Protein 3JZ9 (pdb70)

Sequence (189 aa):
GHVTRIENLENAKKLWDDNANSLEKGNISGYLKAANELHKFKEKNNLKEDDLRPELSDKTISPKGYAILQSLWGAASSDYSRAAATLTESTVEPGLVSAVNKSAFFDCKLLSPNERATPDPDFKVGKSKILVGIQQFIKDVADPTSKIWHNTKALNHKIAAIQKLERRSNNVNDETLESVLSSKGENLSEYLSYK

Structure (mmCIF, N/CA/C/O backbone):
data_3JZ9
#
_entry.id   3JZ9
#
_cell.length_a   126.338
_cell.length_b   126.338
_cell.length_c   35.925
_cell.angle_alpha   90.000
_cell.angle_beta   90.000
_cell.angle_gamma   120.000
#
_symmetry.space_group_name_H-M   'P 62'
#
loop_
_entity.id
_entity.type
_entity.pdbx_description
1 polymer 'Uncharacterized protein DrrA'
2 water water
#
loop_
_atom_site.group_PDB
_atom_site.id
_atom_site.type_symbol
_atom_site.label_atom_id
_atom_site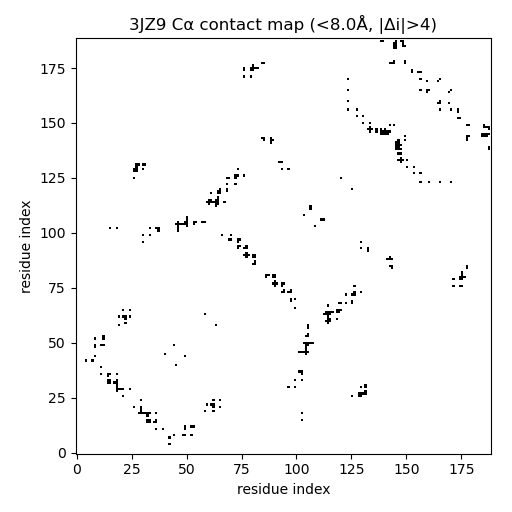.label_alt_id
_atom_site.label_comp_id
_atom_site.label_asym_id
_atom_site.label_entity_id
_atom_site.label_seq_id
_atom_site.pdbx_PDB_ins_code
_atom_site.Cartn_x
_atom_site.Cartn_y
_atom_site.Cartn_z
_atom_site.occupancy
_atom_site.B_iso_or_equiv
_atom_site.auth_seq_id
_atom_site.auth_comp_id
_atom_site.auth_asym_id
_atom_site.auth_atom_id
_atom_site.pdbx_PDB_model_num
ATOM 1 N N . GLY A 1 1 ? 57.490 7.829 20.398 1.00 8.16 337 GLY A N 1
ATOM 2 C CA . GLY A 1 1 ? 57.594 9.133 21.136 1.00 8.32 337 GLY A CA 1
ATOM 3 C C . GLY A 1 1 ? 57.358 10.295 20.278 1.00 6.32 337 GLY A C 1
ATOM 4 O O . GLY A 1 1 ? 56.677 10.169 19.257 1.00 4.75 337 GLY A O 1
ATOM 5 N N . HIS A 1 2 ? 57.753 11.517 20.716 1.00 6.23 338 HIS A N 1
ATOM 6 C CA . HIS A 1 2 ? 57.272 12.685 20.027 1.00 7.90 338 HIS A CA 1
ATOM 7 C C . HIS A 1 2 ? 57.893 12.814 18.615 1.00 6.98 338 HIS A C 1
ATOM 8 O O . HIS A 1 2 ? 57.312 13.448 17.692 1.00 7.70 338 HIS A O 1
ATOM 23 N N . VAL A 1 4 ? 58.641 10.138 16.524 1.00 5.63 340 VAL A N 1
ATOM 24 C CA . VAL A 1 4 ? 57.744 9.284 15.661 1.00 7.46 340 VAL A CA 1
ATOM 25 C C . VAL A 1 4 ? 56.378 9.900 15.393 1.00 8.85 340 VAL A C 1
ATOM 26 O O . VAL A 1 4 ? 55.921 9.927 14.243 1.00 9.06 340 VAL A O 1
ATOM 30 N N . THR A 1 5 ? 55.801 10.555 16.397 1.00 9.56 341 THR A N 1
ATOM 31 C CA . THR A 1 5 ? 54.562 11.286 16.178 1.00 11.92 341 THR A CA 1
ATOM 32 C C . THR A 1 5 ? 54.695 12.423 15.136 1.00 12.06 341 THR A C 1
ATOM 33 O O . THR A 1 5 ? 53.802 12.621 14.344 1.00 11.28 341 THR A O 1
ATOM 37 N N . ARG A 1 6 ? 55.810 13.143 15.179 1.00 13.03 342 ARG A N 1
ATOM 38 C CA . ARG A 1 6 ? 56.141 14.155 14.190 1.00 12.77 342 ARG A CA 1
ATOM 39 C C . ARG A 1 6 ? 56.271 13.619 12.753 1.00 12.59 342 ARG A C 1
ATOM 40 O O . ARG A 1 6 ? 55.692 14.202 11.792 1.00 9.68 342 ARG A O 1
ATOM 48 N N . ILE A 1 7 ? 56.884 12.460 12.582 1.00 8.91 343 ILE A N 1
ATOM 49 C CA . ILE A 1 7 ? 56.917 11.789 11.256 1.00 11.26 343 ILE A CA 1
ATOM 50 C C . ILE A 1 7 ? 55.508 11.537 10.709 1.00 12.24 343 ILE A C 1
ATOM 51 O O . ILE A 1 7 ? 55.176 11.835 9.524 1.00 13.19 343 ILE A O 1
ATOM 56 N N . GLU A 1 8 ? 54.676 11.052 11.587 1.00 13.82 344 GLU A N 1
ATOM 57 C CA . GLU A 1 8 ? 53.294 10.732 11.268 1.00 14.90 344 GLU A CA 1
ATOM 58 C C . GLU A 1 8 ? 52.512 12.010 10.955 1.00 16.06 344 GLU A C 1
ATOM 59 O O . GLU A 1 8 ? 51.758 12.070 10.023 1.00 17.53 344 GLU A O 1
ATOM 65 N N . ASN A 1 9 ? 52.730 13.059 11.713 1.00 15.57 345 ASN A N 1
ATOM 66 C CA . ASN A 1 9 ? 52.112 14.360 11.370 1.00 14.92 345 ASN A CA 1
ATOM 67 C C . ASN A 1 9 ? 52.585 14.921 10.029 1.00 16.12 345 ASN A C 1
ATOM 68 O O . ASN A 1 9 ? 51.802 15.403 9.199 1.00 17.56 345 ASN A O 1
ATOM 73 N N . LEU A 1 10 ? 53.856 14.757 9.733 1.00 15.44 346 LEU A N 1
ATOM 74 C CA . LEU A 1 10 ? 54.351 15.179 8.438 1.00 15.98 346 LEU A CA 1
ATOM 75 C C . LEU A 1 10 ? 53.796 14.378 7.281 1.00 17.29 346 LEU A C 1
ATOM 76 O O . LEU A 1 10 ? 53.640 14.935 6.204 1.00 14.32 346 LEU A O 1
ATOM 81 N N . GLU A 1 11 ? 53.527 13.068 7.473 1.00 16.44 347 GLU A N 1
ATOM 82 C CA . GLU A 1 11 ? 52.854 12.271 6.394 1.00 20.13 347 GLU A CA 1
ATOM 83 C C . GLU A 1 11 ? 51.460 12.888 6.090 1.00 19.20 347 GLU A C 1
ATOM 84 O O . GLU A 1 11 ? 51.129 13.017 4.917 1.00 19.93 347 GLU A O 1
ATOM 90 N N . ASN A 1 12 ? 50.683 13.216 7.132 1.00 19.61 348 ASN A N 1
ATOM 91 C CA . ASN A 1 12 ? 49.357 13.758 6.980 1.00 20.44 348 ASN A CA 1
ATOM 92 C C . ASN A 1 12 ? 49.483 15.167 6.371 1.00 20.41 348 ASN A C 1
ATOM 93 O O . ASN A 1 12 ? 48.731 15.514 5.440 1.00 18.80 348 ASN A O 1
ATOM 98 N N . ALA A 1 13 ? 50.490 15.939 6.821 1.00 18.29 349 ALA A N 1
ATOM 99 C CA . ALA A 1 13 ? 50.719 17.245 6.261 1.00 15.74 349 ALA A CA 1
ATOM 100 C C . ALA A 1 13 ? 51.043 17.196 4.789 1.00 17.46 349 ALA A C 1
ATOM 101 O O . ALA A 1 13 ? 50.499 18.010 4.036 1.00 17.00 349 ALA A O 1
ATOM 103 N N . LYS A 1 14 ? 51.851 16.214 4.303 1.00 15.59 350 LYS A N 1
ATOM 104 C CA . LYS A 1 14 ? 52.096 15.997 2.893 1.00 16.10 350 LYS A CA 1
ATOM 105 C C . LYS A 1 14 ? 50.811 15.712 2.061 1.00 18.55 350 LYS A C 1
ATOM 106 O O . LYS A 1 14 ? 50.658 16.257 0.928 1.00 17.28 350 LYS A O 1
ATOM 112 N N . LYS A 1 15 ? 49.898 14.904 2.638 1.00 20.08 351 LYS A N 1
ATOM 113 C CA . LYS A 1 15 ? 48.592 14.622 2.040 1.00 21.76 351 LYS A CA 1
ATOM 114 C C . LYS A 1 15 ? 47.836 15.978 1.858 1.00 20.48 351 LYS A C 1
ATOM 115 O O . LYS A 1 15 ? 47.327 16.205 0.786 1.00 19.55 351 LYS A O 1
ATOM 121 N N . LEU A 1 16 ? 47.768 16.770 2.916 1.00 17.90 352 LEU A N 1
ATOM 122 C CA . LEU A 1 16 ? 47.062 18.086 2.924 1.00 17.12 352 LEU A CA 1
ATOM 123 C C . LEU A 1 16 ? 47.658 19.051 1.914 1.00 17.80 352 LEU A C 1
ATOM 124 O O . LEU A 1 16 ? 46.890 19.758 1.202 1.00 15.94 352 LEU A O 1
ATOM 129 N N . TRP A 1 17 ? 48.983 19.024 1.743 1.00 15.69 353 TRP A N 1
ATOM 130 C CA . TRP A 1 17 ? 49.649 19.807 0.741 1.00 16.05 353 TRP A CA 1
ATOM 131 C C . TRP A 1 17 ? 49.204 19.327 -0.652 1.00 17.66 353 TRP A C 1
ATOM 132 O O . TRP A 1 17 ? 48.817 20.134 -1.508 1.00 18.62 353 TRP A O 1
ATOM 143 N N . ASP A 1 18 ? 49.219 18.020 -0.884 1.00 18.52 354 ASP A N 1
ATOM 144 C CA A ASP A 1 18 ? 48.886 17.492 -2.207 0.50 18.74 354 ASP A CA 1
ATOM 145 C CA B ASP A 1 18 ? 48.795 17.403 -2.160 0.50 18.69 354 ASP A CA 1
ATOM 146 C C . ASP A 1 18 ? 47.439 17.852 -2.610 1.00 19.28 354 ASP A C 1
ATOM 147 O O . ASP A 1 18 ? 47.230 18.168 -3.780 1.00 19.40 354 ASP A O 1
ATOM 156 N N . ASN A 1 19 ? 46.523 17.787 -1.673 1.00 19.31 355 ASN A N 1
ATOM 157 C CA . ASN A 1 19 ? 45.131 18.201 -1.889 1.00 20.65 355 ASN A CA 1
ATOM 158 C C . ASN A 1 19 ? 45.080 19.671 -2.350 1.00 20.32 355 ASN A C 1
ATOM 159 O O . ASN A 1 19 ? 44.337 19.949 -3.288 1.00 23.09 355 ASN A O 1
ATOM 164 N N . ALA A 1 20 ? 45.805 20.568 -1.676 1.00 19.32 356 ALA A N 1
ATOM 165 C CA . ALA A 1 20 ? 45.909 22.033 -2.039 1.00 17.32 356 ALA A CA 1
ATOM 166 C C . ALA A 1 20 ? 46.503 22.168 -3.405 1.00 17.68 356 ALA A C 1
ATOM 167 O O . ALA A 1 20 ? 45.965 22.884 -4.242 1.00 16.66 356 ALA A O 1
ATOM 169 N N . ASN A 1 21 ? 47.560 21.376 -3.716 1.00 16.34 357 ASN A N 1
ATOM 170 C CA . ASN A 1 21 ? 48.209 21.514 -4.982 1.00 15.68 357 ASN A CA 1
ATOM 171 C C . ASN A 1 21 ? 47.270 21.025 -6.091 1.00 17.79 357 ASN A C 1
ATOM 172 O O . ASN A 1 21 ? 47.275 21.561 -7.218 1.00 18.25 357 ASN A O 1
ATOM 177 N N . SER A 1 22 ? 46.486 19.995 -5.808 1.00 18.61 358 SER A N 1
ATOM 178 C CA . SER A 1 22 ? 45.615 19.514 -6.866 1.00 20.71 358 SER A CA 1
ATOM 179 C C . SER A 1 22 ? 44.447 20.510 -7.166 1.00 20.78 358 SER A C 1
ATOM 180 O O . SER A 1 22 ? 44.110 20.696 -8.344 1.00 21.16 358 SER A O 1
ATOM 191 N N . LEU A 1 24 ? 44.798 23.769 -6.709 1.00 21.12 360 LEU A N 1
ATOM 192 C CA . LEU A 1 24 ? 45.545 24.781 -7.439 1.00 21.42 360 LEU A CA 1
ATOM 193 C C . LEU A 1 24 ? 45.661 24.462 -8.920 1.00 21.96 360 LEU A C 1
ATOM 194 O O . LEU A 1 24 ? 45.431 25.357 -9.810 1.00 21.05 360 LEU A O 1
ATOM 199 N N . GLU A 1 25 ? 46.010 23.214 -9.225 1.00 24.11 361 GLU A N 1
ATOM 200 C CA . GLU A 1 25 ? 46.324 22.833 -10.580 1.00 26.37 361 GLU A CA 1
ATOM 201 C C . GLU A 1 25 ? 45.041 22.840 -11.502 1.00 28.34 361 GLU A C 1
ATOM 202 O O . GLU A 1 25 ? 45.121 23.083 -12.722 1.00 28.20 361 GLU A O 1
ATOM 208 N N . LYS A 1 26 ? 43.903 22.531 -10.895 1.00 29.97 362 LYS A N 1
ATOM 209 C CA . LYS A 1 26 ? 42.575 22.716 -11.512 1.00 31.89 362 LYS A CA 1
ATOM 210 C C . LYS A 1 26 ? 42.054 24.161 -11.596 1.00 30.99 362 LYS A C 1
ATOM 211 O O . LYS A 1 26 ? 40.946 24.362 -12.088 1.00 32.17 362 LYS A O 1
ATOM 217 N N . GLY A 1 27 ? 42.790 25.145 -11.061 1.00 29.40 363 GLY A N 1
ATOM 218 C CA . GLY A 1 27 ? 42.367 26.505 -11.048 1.00 29.41 363 GLY A CA 1
ATOM 219 C C . GLY A 1 27 ? 41.145 26.767 -10.177 1.00 29.16 363 GLY A C 1
ATOM 220 O O . GLY A 1 27 ? 40.469 27.757 -10.386 1.00 30.16 363 GLY A O 1
ATOM 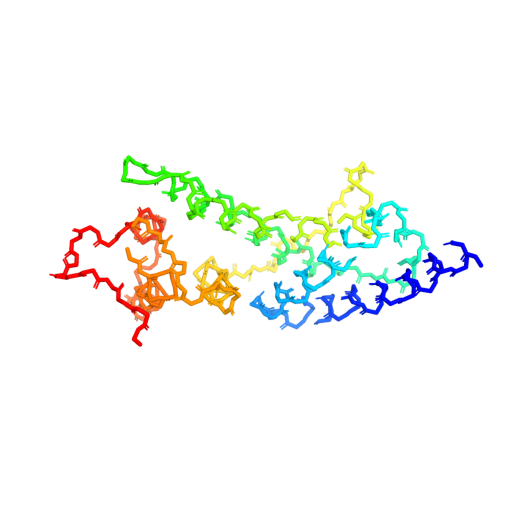221 N N . ASN A 1 28 ? 40.862 25.924 -9.175 1.00 27.89 364 ASN A N 1
ATOM 222 C CA . ASN A 1 28 ? 39.830 26.273 -8.206 1.00 24.72 364 ASN A CA 1
ATOM 223 C C . ASN A 1 28 ? 40.264 27.105 -7.053 1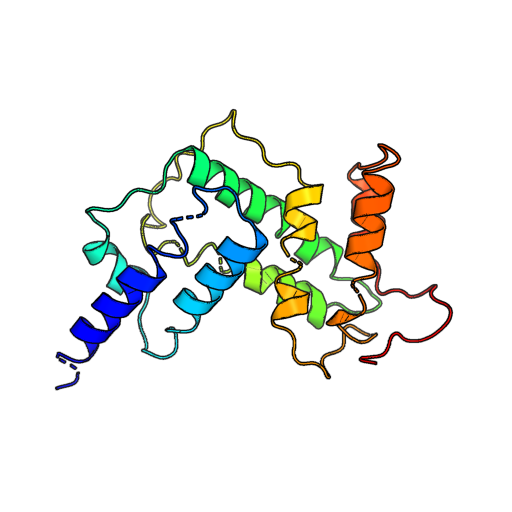.00 24.26 364 ASN A C 1
ATOM 224 O O . ASN A 1 28 ? 40.796 26.554 -6.093 1.00 23.77 364 ASN A O 1
ATOM 229 N N . ILE A 1 29 ? 39.927 28.403 -7.072 1.00 20.40 365 ILE A N 1
ATOM 230 C CA . ILE A 1 29 ? 40.444 29.401 -6.160 1.00 21.70 365 ILE A CA 1
ATOM 231 C C . ILE A 1 29 ? 39.996 29.259 -4.673 1.00 22.30 365 ILE A C 1
ATOM 232 O O . ILE A 1 29 ? 40.855 29.212 -3.712 1.00 22.54 365 ILE A O 1
ATOM 237 N N . SER A 1 30 ? 38.665 29.161 -4.490 1.00 23.96 366 SER A N 1
ATOM 238 C CA . SER A 1 30 ? 38.102 29.090 -3.130 1.00 22.03 366 SER A CA 1
ATOM 239 C C . SER A 1 30 ? 38.509 27.726 -2.577 1.00 22.64 366 SER A C 1
ATOM 240 O O . SER A 1 30 ? 38.901 27.660 -1.446 1.00 22.45 366 SER A O 1
ATOM 243 N N . GLY A 1 31 ? 38.463 26.691 -3.372 1.00 21.20 367 GLY A N 1
ATOM 244 C CA . GLY A 1 31 ? 38.772 25.397 -2.915 1.00 23.04 367 GLY A CA 1
ATOM 245 C C . GLY A 1 31 ? 40.284 25.127 -2.667 1.00 23.58 367 GLY A C 1
ATOM 246 O O . GLY A 1 31 ? 40.636 24.330 -1.786 1.00 23.12 367 GLY A O 1
ATOM 247 N N . TYR A 1 32 ? 41.155 25.733 -3.476 1.00 22.90 368 TYR A N 1
ATOM 248 C CA . TYR A 1 32 ? 42.610 25.850 -3.139 1.00 19.76 368 TYR A CA 1
ATOM 249 C C . TYR A 1 32 ? 42.702 26.518 -1.784 1.00 19.82 368 TYR A C 1
ATOM 250 O O . TYR A 1 32 ? 43.437 26.103 -0.889 1.00 16.13 368 TYR A O 1
ATOM 259 N N . LEU A 1 33 ? 41.935 27.588 -1.551 1.00 17.82 369 LEU A N 1
ATOM 260 C CA . LEU A 1 33 ? 42.101 28.326 -0.351 1.00 18.37 369 LEU A CA 1
ATOM 261 C C . LEU A 1 33 ? 41.579 27.522 0.858 1.00 17.12 369 LEU A C 1
ATOM 262 O O . LEU A 1 33 ? 42.187 27.605 1.933 1.00 18.16 369 LEU A O 1
ATOM 267 N N . LYS A 1 34 ? 40.545 26.708 0.642 1.00 19.28 370 L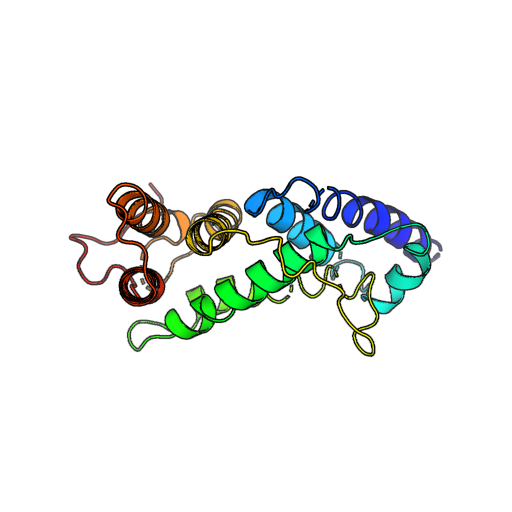YS A N 1
ATOM 268 C CA . LYS A 1 34 ? 39.991 25.841 1.687 1.00 20.24 370 LYS A CA 1
ATOM 269 C C . LYS A 1 34 ? 41.159 24.869 2.131 1.00 19.84 370 LYS A C 1
ATOM 270 O O . LYS A 1 34 ? 41.462 24.747 3.307 1.00 19.82 370 LYS A O 1
ATOM 276 N N . ALA A 1 35 ? 41.726 24.225 1.139 1.00 19.75 371 ALA A N 1
ATOM 277 C CA . ALA A 1 35 ? 42.811 23.267 1.310 1.00 19.30 371 ALA A CA 1
ATOM 278 C C . ALA A 1 35 ? 44.102 23.902 1.845 1.00 18.46 371 ALA A C 1
ATOM 279 O O . ALA A 1 35 ? 44.803 23.288 2.695 1.00 19.85 371 ALA A O 1
ATOM 281 N N . ALA A 1 36 ? 44.457 25.113 1.414 1.00 17.38 372 ALA A N 1
ATOM 282 C CA . ALA A 1 36 ? 45.558 25.798 2.021 1.00 15.65 372 ALA A CA 1
ATOM 283 C C . ALA A 1 36 ? 45.340 26.083 3.500 1.00 18.35 372 ALA A C 1
ATOM 284 O O . ALA A 1 36 ? 46.271 25.952 4.330 1.00 17.52 372 ALA A O 1
ATOM 286 N N . ASN A 1 37 ? 44.106 26.487 3.860 1.00 18.28 373 ASN A N 1
ATOM 287 C CA . ASN A 1 37 ? 43.747 26.797 5.223 1.00 17.32 373 ASN A CA 1
ATOM 288 C C . ASN A 1 37 ? 43.913 25.528 6.118 1.00 18.07 373 ASN A C 1
ATOM 289 O O . ASN A 1 37 ? 44.486 25.649 7.217 1.00 19.91 373 ASN A O 1
ATOM 294 N N . GLU A 1 38 ? 43.374 24.434 5.666 1.00 18.91 374 GLU A N 1
ATOM 295 C CA . GLU A 1 38 ? 43.445 23.146 6.353 1.00 22.17 374 GLU A CA 1
ATOM 296 C C . GLU A 1 38 ? 44.920 22.673 6.589 1.00 21.46 374 GLU A C 1
ATOM 297 O O . GLU A 1 38 ? 45.267 22.234 7.693 1.00 19.20 374 GLU A O 1
ATOM 303 N N . LEU A 1 39 ? 45.732 22.763 5.532 1.00 20.75 375 LEU A N 1
ATOM 304 C CA . LEU A 1 39 ? 47.191 22.589 5.668 1.00 19.68 375 LEU A CA 1
ATOM 305 C C . LEU A 1 39 ? 47.814 23.467 6.748 1.00 20.31 375 LEU A C 1
ATOM 306 O O . LEU A 1 39 ? 48.579 23.001 7.660 1.00 17.80 375 LEU A O 1
ATOM 311 N N . HIS A 1 40 ? 47.503 24.748 6.705 1.00 18.15 376 HIS A N 1
ATOM 312 C CA . HIS A 1 40 ? 48.163 25.693 7.529 1.00 19.36 376 HIS A CA 1
ATOM 313 C C . HIS A 1 40 ? 47.701 25.551 8.932 1.00 18.41 376 HIS A C 1
ATOM 314 O O . HIS A 1 40 ? 48.535 25.669 9.866 1.00 17.96 376 HIS A O 1
ATOM 321 N N . LYS A 1 41 ? 46.392 25.270 9.116 1.00 19.03 377 LYS A N 1
ATOM 322 C CA . LYS A 1 41 ? 45.888 25.036 10.465 1.00 20.10 377 LYS A CA 1
ATOM 323 C C . LYS A 1 41 ? 46.508 23.787 11.095 1.00 18.36 377 LYS A C 1
ATOM 324 O O . LYS A 1 41 ? 46.839 23.770 12.275 1.00 19.06 377 LYS A O 1
ATOM 330 N N . PHE A 1 42 ? 46.560 22.738 10.326 1.00 20.42 378 PHE A N 1
ATOM 331 C CA . PHE A 1 42 ? 47.202 21.482 10.811 1.00 19.70 378 PHE A CA 1
ATOM 332 C C . PHE A 1 42 ? 48.661 21.700 11.181 1.00 19.97 378 PHE A C 1
ATOM 333 O O . PHE A 1 42 ? 49.078 21.363 12.277 1.00 19.65 378 PHE A O 1
ATOM 349 N N . LYS A 1 44 ? 50.213 24.433 11.936 1.00 22.76 380 LYS A N 1
ATOM 350 C CA . LYS A 1 44 ? 50.320 25.263 13.129 1.00 23.36 380 LYS A CA 1
ATOM 351 C C . LYS A 1 44 ? 50.010 24.511 14.376 1.00 22.30 380 LYS A C 1
ATOM 352 O O . LYS A 1 44 ? 50.772 24.634 15.380 1.00 22.42 380 LYS A O 1
ATOM 358 N N . GLU A 1 45 ? 48.964 23.669 14.308 1.00 22.12 381 GLU A N 1
ATOM 359 C CA . GLU A 1 45 ? 48.490 22.915 15.488 1.00 23.21 381 GLU A CA 1
ATOM 360 C C . GLU A 1 45 ? 49.573 21.900 15.955 1.00 22.61 381 GLU A C 1
ATOM 361 O O . GLU A 1 45 ? 49.699 21.629 17.132 1.00 22.76 381 GLU A O 1
ATOM 367 N N . LYS A 1 46 ? 50.298 21.354 15.004 1.00 22.73 382 LYS A N 1
ATOM 368 C CA . LYS A 1 46 ? 51.319 20.297 15.249 1.00 22.59 382 LYS A CA 1
ATOM 369 C C . LYS A 1 46 ? 52.747 20.852 15.366 1.00 24.04 382 LYS A C 1
ATOM 370 O O . LYS A 1 46 ? 53.746 20.069 15.368 1.00 25.70 382 LYS A O 1
ATOM 376 N N . ASN A 1 47 ? 52.845 22.172 15.546 1.00 23.75 383 ASN A N 1
ATOM 377 C CA A ASN A 1 47 ? 54.084 22.910 15.668 0.70 24.57 383 ASN A CA 1
ATOM 378 C CA B ASN A 1 47 ? 54.116 22.863 15.615 0.30 23.68 383 ASN A CA 1
ATOM 379 C C . ASN A 1 47 ? 55.056 22.474 14.500 1.00 25.05 383 ASN A C 1
ATOM 380 O O . ASN A 1 47 ? 56.199 22.151 14.731 1.00 24.23 383 ASN A O 1
ATOM 389 N N . LEU A 1 48 ? 54.558 22.499 13.255 1.00 23.32 384 LEU A N 1
ATOM 390 C CA . LEU A 1 48 ? 55.351 22.225 12.070 1.00 22.82 384 LEU A CA 1
ATOM 391 C C . LEU A 1 48 ? 55.444 23.440 11.169 1.00 23.88 384 LEU A C 1
ATOM 392 O O . LEU A 1 48 ? 54.430 24.111 10.921 1.00 23.90 384 LEU A O 1
ATOM 397 N N . LYS A 1 49 ? 56.655 23.713 10.687 1.00 23.71 385 LYS A N 1
ATOM 398 C CA . LYS A 1 49 ? 56.994 24.810 9.787 1.00 23.78 385 LYS A CA 1
ATOM 399 C C . LYS A 1 49 ? 57.152 24.306 8.335 1.00 21.58 385 LYS A C 1
ATOM 400 O O . LYS A 1 49 ? 57.349 23.111 8.065 1.00 19.47 385 LYS A O 1
ATOM 406 N N . GLU A 1 50 ? 57.248 25.266 7.436 1.00 19.27 386 GLU A N 1
ATOM 407 C CA . GLU A 1 50 ? 57.485 25.025 6.046 1.00 19.61 386 GLU A CA 1
ATOM 408 C C . GLU A 1 50 ? 58.751 24.152 5.916 1.00 20.04 386 GLU A C 1
ATOM 409 O O . GLU A 1 50 ? 58.761 23.194 5.144 1.00 18.71 386 GLU A O 1
ATOM 415 N N . ASP A 1 51 ? 59.767 24.508 6.672 1.00 20.31 387 ASP A N 1
ATOM 416 C CA . ASP A 1 51 ? 61.098 23.820 6.596 1.00 20.69 387 ASP A CA 1
ATOM 417 C C . ASP A 1 51 ? 60.984 22.352 6.973 1.00 19.80 387 ASP A C 1
ATOM 418 O O . ASP A 1 51 ? 61.854 21.542 6.602 1.00 19.54 387 ASP A O 1
ATOM 423 N N . ASP A 1 52 ? 60.017 22.008 7.840 1.00 18.35 388 ASP A N 1
ATOM 424 C CA . ASP A 1 52 ? 59.769 20.645 8.205 1.00 16.57 388 ASP A CA 1
ATOM 425 C C . ASP A 1 52 ? 59.173 19.796 7.053 1.00 16.62 388 ASP A C 1
ATOM 426 O O . ASP A 1 52 ? 59.563 18.610 6.845 1.00 15.74 388 ASP A O 1
ATOM 431 N N . LEU A 1 53 ? 58.243 20.373 6.312 1.00 14.12 389 LEU A N 1
ATOM 432 C CA . LEU A 1 53 ? 57.676 19.675 5.209 1.00 13.61 389 LEU A CA 1
ATOM 433 C C . LEU A 1 53 ? 58.493 19.640 3.956 1.00 12.40 389 LEU A C 1
ATOM 434 O O . LEU A 1 53 ? 58.391 18.649 3.217 1.00 15.72 389 LEU A O 1
ATOM 439 N N . ARG A 1 54 ? 59.309 20.652 3.674 1.00 11.13 390 ARG A N 1
ATOM 440 C CA . ARG A 1 54 ? 59.871 20.837 2.376 1.00 12.75 390 ARG A CA 1
ATOM 441 C C . ARG A 1 54 ? 60.672 19.547 1.945 1.00 14.65 390 ARG A C 1
ATOM 442 O O . ARG A 1 54 ? 60.498 19.149 0.808 1.00 15.82 390 ARG A O 1
ATOM 450 N N 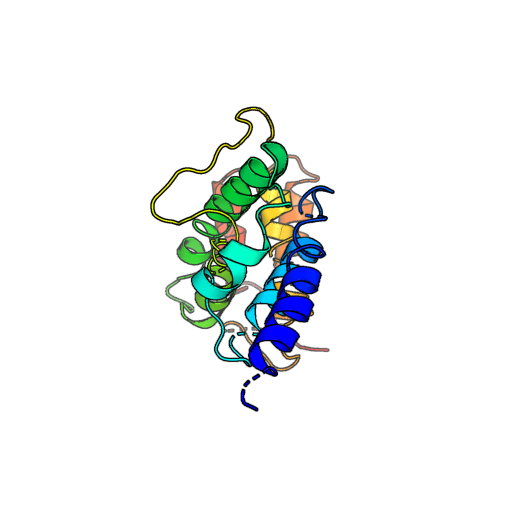. PRO A 1 55 ? 61.466 18.933 2.854 1.00 17.13 391 PRO A N 1
ATOM 451 C CA . PRO A 1 55 ? 62.133 17.656 2.411 1.00 17.49 391 PRO A CA 1
ATOM 452 C C . PRO A 1 55 ? 61.224 16.497 2.004 1.00 18.50 391 PRO A C 1
ATOM 453 O O . PRO A 1 55 ? 61.624 15.650 1.203 1.00 20.11 391 PRO A O 1
ATOM 457 N N . GLU A 1 56 ? 60.015 16.421 2.539 1.00 17.17 392 GLU A N 1
ATOM 458 C CA . GLU A 1 56 ? 59.041 15.508 2.105 1.00 16.60 392 GLU A CA 1
ATOM 459 C C . GLU A 1 56 ? 58.367 15.735 0.724 1.00 17.13 392 GLU A C 1
ATOM 460 O O . GLU A 1 56 ? 57.747 14.803 0.201 1.00 16.13 392 GLU A O 1
ATOM 466 N N . LEU A 1 57 ? 58.511 16.917 0.109 1.00 14.92 393 LEU A N 1
ATOM 467 C CA . LEU A 1 57 ? 57.940 17.251 -1.196 1.00 12.85 393 LEU A CA 1
ATOM 468 C C . LEU A 1 57 ? 58.880 17.245 -2.333 1.00 12.59 393 LEU A C 1
ATOM 469 O O . LEU A 1 57 ? 58.558 17.719 -3.408 1.00 12.55 393 LEU A O 1
ATOM 474 N N . SER A 1 58 ? 60.031 16.524 -2.232 1.00 13.82 394 SER A N 1
ATOM 475 C CA . SER A 1 58 ? 60.951 16.511 -3.315 1.00 13.72 394 SER A CA 1
ATOM 476 C C . SER A 1 58 ? 60.399 15.791 -4.589 1.00 14.19 394 SER A C 1
ATOM 477 O O . SER A 1 58 ? 60.921 15.948 -5.752 1.00 11.23 394 SER A O 1
ATOM 480 N N . ASP A 1 59 ? 59.369 14.971 -4.371 1.00 13.80 395 ASP A N 1
ATOM 481 C CA . ASP A 1 59 ? 58.673 14.256 -5.498 1.00 15.86 395 ASP A CA 1
ATOM 482 C C . ASP A 1 59 ? 57.417 14.969 -5.959 1.00 16.24 395 ASP A C 1
ATOM 483 O O . ASP A 1 59 ? 56.664 14.487 -6.832 1.00 16.10 395 ASP A O 1
ATOM 488 N N . LYS A 1 60 ? 57.210 16.160 -5.444 1.00 13.40 396 LYS A N 1
ATOM 489 C CA . LYS A 1 60 ? 56.123 17.000 -5.902 1.00 15.56 396 LYS A CA 1
ATOM 490 C C . LYS A 1 60 ? 56.610 18.227 -6.661 1.00 15.68 396 LYS A C 1
ATOM 491 O O . LYS A 1 60 ? 57.789 18.704 -6.571 1.00 16.06 396 LYS A O 1
ATOM 497 N N . THR A 1 61 ? 55.670 18.802 -7.397 1.00 15.07 397 THR A N 1
ATOM 498 C CA . THR A 1 61 ? 55.911 19.893 -8.300 1.00 13.94 397 THR A CA 1
ATOM 499 C C . THR A 1 61 ? 54.731 20.929 -8.207 1.00 13.92 397 THR A C 1
ATOM 500 O O . THR A 1 61 ? 53.563 20.529 -8.340 1.00 12.97 397 THR A O 1
ATOM 504 N N . ILE A 1 62 ? 55.067 22.211 -8.082 1.00 13.30 398 ILE A N 1
ATOM 505 C CA . ILE A 1 62 ? 54.125 23.272 -8.429 1.00 15.02 398 ILE A CA 1
ATOM 506 C C . ILE A 1 62 ? 54.501 23.627 -9.857 1.00 14.77 398 ILE A C 1
ATOM 507 O O . ILE A 1 62 ? 55.626 24.052 -10.173 1.00 13.20 398 ILE A O 1
ATOM 512 N N . SER A 1 63 ? 53.525 23.561 -10.716 1.00 14.13 399 SER A N 1
ATOM 513 C CA . SER A 1 63 ? 53.746 23.880 -12.119 1.00 14.42 399 SER A CA 1
ATOM 514 C C . SER A 1 63 ? 53.833 25.346 -12.363 1.00 14.98 399 SER A C 1
ATOM 515 O O . SER A 1 63 ? 53.443 26.108 -11.484 1.00 13.93 399 SER A O 1
ATOM 518 N N . PRO A 1 64 ? 54.211 25.761 -13.583 1.00 15.52 400 PRO A N 1
ATOM 519 C CA . PRO A 1 64 ? 54.162 27.148 -13.971 1.00 14.57 400 PRO A CA 1
ATOM 520 C C . PRO A 1 64 ? 52.759 27.759 -13.908 1.00 15.98 400 PRO A C 1
ATOM 521 O O . PRO A 1 64 ? 52.647 28.949 -13.535 1.00 13.75 400 PRO A O 1
ATOM 525 N N . LYS A 1 65 ? 51.743 26.973 -14.292 1.00 16.31 401 LYS A N 1
ATOM 526 C CA . LYS A 1 65 ? 50.347 27.382 -14.089 1.00 16.28 401 LYS A CA 1
ATOM 527 C C . LYS A 1 65 ? 50.107 27.685 -12.609 1.00 17.73 401 LYS A C 1
ATOM 528 O O . LYS A 1 65 ? 49.635 28.789 -12.252 1.00 17.03 401 LYS A O 1
ATOM 534 N N . GLY A 1 66 ? 50.444 26.718 -11.748 1.00 16.59 402 GLY A N 1
ATOM 535 C CA . GLY A 1 66 ? 50.295 26.878 -10.342 1.00 16.73 402 GLY A CA 1
ATOM 536 C C . GLY A 1 66 ? 50.927 28.140 -9.782 1.00 17.02 402 GLY A C 1
ATOM 537 O O . GLY A 1 66 ? 50.277 28.926 -9.025 1.00 14.89 402 GLY A O 1
ATOM 538 N N . TYR A 1 67 ? 52.159 28.382 -10.170 1.00 16.50 403 TYR A N 1
ATOM 539 C CA . TYR A 1 67 ? 52.846 29.584 -9.712 1.00 16.57 403 TYR A CA 1
ATOM 540 C C . TYR A 1 67 ? 52.155 30.851 -10.221 1.00 16.90 403 TYR A C 1
ATOM 541 O O . TYR A 1 67 ? 52.179 31.920 -9.533 1.00 16.17 403 TYR A O 1
ATOM 550 N N . ALA A 1 68 ? 51.657 30.777 -11.452 1.00 13.92 404 ALA A N 1
ATOM 551 C CA . ALA A 1 68 ? 50.952 31.903 -12.032 1.00 16.05 404 ALA A CA 1
ATOM 552 C C . ALA A 1 68 ? 49.711 32.240 -11.200 1.00 16.37 404 ALA A C 1
ATOM 553 O O . ALA A 1 68 ? 49.411 33.448 -10.998 1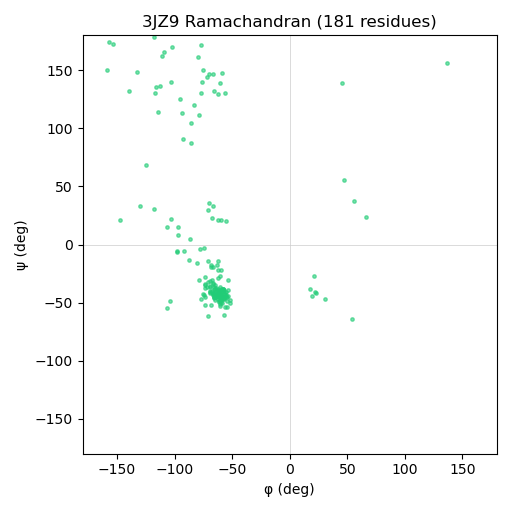.00 13.86 404 ALA A O 1
ATOM 555 N N . ILE A 1 69 ? 48.960 31.210 -10.774 1.00 16.09 405 ILE A N 1
ATOM 556 C CA . ILE A 1 69 ? 47.713 31.422 -9.997 1.00 14.25 405 ILE A CA 1
ATOM 557 C C . ILE A 1 69 ? 48.076 31.964 -8.621 1.00 15.54 405 ILE A C 1
ATOM 558 O O . ILE A 1 69 ? 47.445 32.864 -8.080 1.00 13.48 405 ILE A O 1
ATOM 563 N N . LEU A 1 70 ? 49.146 31.424 -8.068 1.00 12.92 406 LEU A N 1
ATOM 564 C CA . LEU A 1 70 ? 49.668 31.853 -6.789 1.00 13.45 406 LEU A CA 1
ATOM 565 C C . LEU A 1 70 ? 50.068 33.320 -6.819 1.00 15.23 406 LEU A C 1
ATOM 566 O O . LEU A 1 70 ? 49.736 34.042 -5.867 1.00 16.78 406 LEU A O 1
ATOM 571 N N . GLN A 1 71 ? 50.723 33.790 -7.873 1.00 15.25 407 GLN A N 1
ATOM 572 C CA . GLN A 1 71 ? 51.168 35.180 -7.962 1.00 17.20 407 GLN A CA 1
ATOM 573 C C . GLN A 1 71 ? 49.913 36.073 -8.213 1.00 16.15 407 GLN A C 1
ATOM 574 O O . GLN A 1 71 ? 49.774 37.147 -7.610 1.00 15.45 407 GLN A O 1
ATOM 580 N N . SER A 1 72 ? 48.964 35.567 -8.960 1.00 15.53 408 SER A N 1
ATOM 581 C CA . SER A 1 72 ? 47.690 36.305 -9.132 1.00 16.22 408 SER A CA 1
ATOM 582 C C . SER A 1 72 ? 46.873 36.459 -7.851 1.00 16.26 408 SER A C 1
ATOM 583 O O . SER A 1 72 ? 46.277 37.528 -7.617 1.00 15.11 408 SER A O 1
ATOM 586 N N . LEU A 1 73 ? 46.815 35.407 -7.054 1.00 14.10 409 LEU A N 1
ATOM 587 C CA . LEU A 1 73 ? 46.212 35.445 -5.761 1.00 16.48 409 LEU A CA 1
ATOM 588 C C . LEU A 1 73 ? 46.891 36.486 -4.847 1.00 16.79 409 LEU A C 1
ATOM 589 O O . LEU A 1 73 ? 46.197 37.341 -4.266 1.00 13.67 409 LEU A O 1
ATOM 594 N N . TRP A 1 74 ? 48.237 36.495 -4.838 1.00 15.19 410 TRP A N 1
ATOM 595 C CA . TRP A 1 74 ? 48.993 37.418 -4.052 1.00 15.99 410 TRP A CA 1
ATOM 596 C C . TRP A 1 74 ? 48.718 38.838 -4.399 1.00 15.51 410 TRP A C 1
ATOM 597 O O . TRP A 1 74 ? 48.497 39.649 -3.486 1.00 13.83 410 TRP A O 1
ATOM 608 N N . GLY A 1 75 ? 48.728 39.189 -5.678 1.00 14.71 411 GLY A N 1
ATOM 609 C CA . GLY A 1 75 ? 48.547 40.551 -6.075 1.00 15.87 411 GLY A CA 1
ATOM 610 C C . GLY A 1 75 ? 47.119 41.056 -5.750 1.00 15.54 411 GLY A C 1
ATOM 611 O O . GLY A 1 75 ? 47.001 42.142 -5.249 1.00 14.76 411 GLY A O 1
ATOM 612 N N . ALA A 1 76 ? 46.102 40.240 -6.015 1.00 13.24 412 ALA A N 1
ATOM 613 C CA . ALA A 1 76 ? 44.660 40.639 -5.748 1.00 14.53 412 ALA A CA 1
ATOM 614 C C . ALA A 1 76 ? 44.492 40.760 -4.216 1.00 12.29 412 ALA A C 1
ATOM 615 O O . ALA A 1 76 ? 43.903 41.729 -3.779 1.00 10.84 412 ALA A O 1
ATOM 617 N N . ALA A 1 77 ? 45.021 39.832 -3.404 1.00 10.76 413 ALA A N 1
ATOM 618 C CA . ALA A 1 77 ? 44.902 39.815 -1.987 1.00 12.31 413 ALA A CA 1
ATOM 619 C C . ALA A 1 77 ? 45.598 41.036 -1.415 1.00 13.03 413 ALA A C 1
ATOM 620 O O . ALA A 1 77 ? 45.154 41.705 -0.462 1.00 14.32 413 ALA A O 1
ATOM 622 N N . SER A 1 78 ? 46.773 41.325 -1.961 1.00 12.89 414 SER A N 1
ATOM 623 C CA A SER A 1 78 ? 47.543 42.514 -1.544 0.50 12.56 414 SER A CA 1
ATOM 624 C CA B SER A 1 78 ? 47.518 42.511 -1.534 0.50 12.10 414 SER A CA 1
ATOM 625 C C . SER A 1 78 ? 46.748 43.803 -1.718 1.00 11.65 414 SER A C 1
ATOM 626 O O . SER A 1 78 ? 46.674 44.628 -0.803 1.00 11.83 414 SER A O 1
ATOM 631 N N . ASP A 1 79 ? 46.198 43.994 -2.892 1.00 10.26 415 ASP A N 1
ATOM 632 C CA . ASP A 1 79 ? 45.449 45.162 -3.173 1.00 11.67 415 ASP A CA 1
ATOM 633 C C . ASP A 1 79 ? 44.191 45.183 -2.251 1.00 9.75 415 ASP A C 1
ATOM 634 O O . ASP A 1 79 ? 43.805 46.251 -1.814 1.00 8.02 415 ASP A O 1
ATOM 639 N N . TYR A 1 80 ? 43.509 44.063 -2.109 1.00 9.14 416 TYR A N 1
ATOM 640 C CA . TYR A 1 80 ? 42.242 43.987 -1.305 1.00 8.51 416 TYR A CA 1
ATOM 641 C C . TYR A 1 80 ? 42.489 44.325 0.173 1.00 8.88 416 TYR A C 1
ATOM 642 O O . TYR A 1 80 ? 41.858 45.240 0.732 1.00 8.26 416 TYR A O 1
ATOM 651 N N . SER A 1 81 ? 43.537 43.721 0.751 1.00 9.10 417 SER A N 1
ATOM 652 C CA . SER A 1 81 ? 43.943 43.943 2.116 1.00 10.71 417 SER A CA 1
ATOM 653 C C . SER A 1 81 ? 44.154 45.416 2.380 1.00 9.56 417 SER A C 1
ATOM 654 O O . SER A 1 81 ? 43.660 46.007 3.374 1.00 10.71 417 SER A O 1
ATOM 657 N N . ARG A 1 82 ? 44.829 46.090 1.456 1.00 9.64 418 ARG A N 1
ATOM 658 C CA . ARG A 1 82 ? 45.144 47.514 1.593 1.00 8.76 418 ARG A CA 1
ATOM 659 C C . ARG A 1 82 ? 43.890 48.390 1.351 1.00 7.82 418 ARG A C 1
ATOM 660 O O . ARG A 1 82 ? 43.590 49.317 2.128 1.00 6.74 418 ARG A O 1
ATOM 668 N N . ALA A 1 83 ? 43.149 48.043 0.333 1.00 7.68 419 ALA A N 1
ATOM 669 C CA . ALA A 1 83 ? 41.959 48.847 -0.026 1.00 7.58 419 ALA A CA 1
ATOM 670 C C . ALA A 1 83 ? 40.860 48.742 1.070 1.00 6.65 419 ALA A C 1
ATOM 671 O O . ALA A 1 83 ? 40.111 49.661 1.248 1.00 4.80 419 ALA A O 1
ATOM 673 N N . ALA A 1 84 ? 40.809 47.622 1.745 1.00 6.03 420 ALA A N 1
ATOM 674 C CA . ALA A 1 84 ? 39.853 47.376 2.848 1.00 6.17 420 ALA A CA 1
ATOM 675 C C . ALA A 1 84 ? 40.194 48.014 4.168 1.00 6.54 420 ALA A C 1
ATOM 676 O O . ALA A 1 84 ? 39.404 47.946 5.072 1.00 6.39 420 ALA A O 1
ATOM 678 N N . ALA A 1 85 ? 41.360 48.691 4.294 1.00 4.96 421 ALA A N 1
ATOM 679 C CA . ALA A 1 85 ? 41.772 49.327 5.505 1.00 4.08 421 ALA A CA 1
ATOM 680 C C . ALA A 1 85 ? 41.290 50.758 5.410 1.00 6.99 421 ALA A C 1
ATOM 681 O O . ALA A 1 85 ? 41.954 51.594 4.818 1.00 7.65 421 ALA A O 1
ATOM 683 N N . THR A 1 86 ? 40.059 51.085 5.889 1.00 5.06 422 THR A N 1
ATOM 684 C CA . THR A 1 86 ? 39.528 52.415 5.699 1.00 4.32 422 THR A CA 1
ATOM 685 C C . THR A 1 86 ? 39.283 53.134 7.042 1.00 3.04 422 THR A C 1
ATOM 686 O O . THR A 1 86 ? 39.524 52.523 8.118 1.00 5.88 422 THR A O 1
ATOM 690 N N . LEU A 1 87 ? 38.829 54.382 7.001 1.00 4.91 423 LEU A N 1
ATOM 691 C CA . LEU A 1 87 ? 38.467 55.142 8.227 1.00 4.85 423 LEU A CA 1
ATOM 692 C C . LEU A 1 87 ? 37.221 54.562 8.894 1.00 5.45 423 LEU A C 1
ATOM 693 O O . LEU A 1 87 ? 37.083 54.689 10.112 1.00 6.27 423 LEU A O 1
ATOM 698 N N . THR A 1 88 ? 36.454 53.776 8.176 1.00 3.47 424 THR A N 1
ATOM 699 C CA . THR A 1 88 ? 35.275 53.132 8.825 1.00 3.61 424 THR A CA 1
ATOM 700 C C . THR A 1 88 ? 35.765 51.996 9.764 1.00 2.94 424 THR A C 1
ATOM 701 O O . THR A 1 88 ? 35.420 51.941 10.966 1.00 3.93 424 THR A O 1
ATOM 705 N N . GLU A 1 89 ? 36.573 51.132 9.184 1.00 4.42 425 GLU A N 1
ATOM 706 C CA . GLU A 1 89 ? 37.231 50.048 9.926 1.00 5.24 425 GLU A CA 1
ATOM 707 C C . GLU A 1 89 ? 38.425 49.580 9.190 1.00 6.89 425 GLU A C 1
ATOM 708 O O . GLU A 1 89 ? 38.435 49.568 7.930 1.00 5.76 425 GLU A O 1
ATOM 714 N N . SER A 1 90 ? 39.403 49.109 9.957 1.00 7.35 426 SER A N 1
ATOM 715 C CA . SER A 1 90 ? 40.653 48.662 9.313 1.00 8.04 426 SER A CA 1
ATOM 716 C C . SER A 1 90 ? 41.371 47.502 9.996 1.00 11.88 426 SER A C 1
ATOM 717 O O . SER A 1 90 ? 42.555 47.178 9.699 1.00 12.23 426 SER A O 1
ATOM 720 N N . THR A 1 91 ? 40.589 46.791 10.769 1.00 11.31 427 THR A N 1
ATOM 721 C CA . THR A 1 91 ? 41.084 45.624 11.446 1.00 14.32 427 THR A CA 1
ATOM 722 C C . THR A 1 91 ? 40.584 44.299 10.861 1.00 12.09 427 THR A C 1
ATOM 723 O O . THR A 1 91 ? 41.487 43.344 10.468 1.00 11.60 427 THR A O 1
ATOM 727 N N . VAL A 1 92 ? 39.239 44.184 10.767 1.00 8.04 428 VAL A N 1
ATOM 728 C CA . VAL A 1 92 ? 38.628 42.885 10.535 1.00 7.30 428 VAL A CA 1
ATOM 729 C C . VAL A 1 92 ? 38.904 42.425 9.091 1.00 7.83 428 VAL A C 1
ATOM 730 O O . VAL A 1 92 ? 39.511 41.355 8.841 1.00 7.54 428 VAL A O 1
ATOM 734 N N . GLU A 1 93 ? 38.429 43.201 8.117 1.00 6.33 429 GLU A N 1
ATOM 735 C CA . GLU A 1 93 ? 38.555 42.807 6.743 1.00 6.92 429 GLU A CA 1
ATOM 736 C C . GLU A 1 93 ? 39.991 42.766 6.255 1.00 7.48 429 GLU A C 1
ATOM 737 O O . GLU A 1 93 ? 40.344 41.759 5.627 1.00 7.34 429 GLU A O 1
ATOM 743 N N . PRO A 1 94 ? 40.799 43.788 6.556 1.00 7.31 430 PRO A N 1
ATOM 744 C CA . PRO A 1 94 ? 42.200 43.613 6.143 1.00 9.42 430 PRO A CA 1
ATOM 745 C C . PRO A 1 94 ? 42.877 42.348 6.753 1.00 9.18 430 PRO A C 1
ATOM 746 O O . PRO A 1 94 ? 43.662 41.634 6.040 1.00 11.11 430 PRO A O 1
ATOM 750 N N . GLY A 1 95 ? 42.580 42.021 8.007 1.00 7.99 431 GLY A N 1
ATOM 751 C CA . GLY A 1 95 ? 43.046 40.844 8.606 1.00 10.31 431 GLY A CA 1
ATOM 752 C C . GLY A 1 95 ? 42.631 39.565 7.968 1.00 10.26 431 GLY A C 1
ATOM 753 O O . GLY A 1 95 ? 43.423 38.639 7.750 1.00 9.53 431 GLY A O 1
ATOM 754 N N . LEU A 1 96 ? 41.362 39.511 7.593 1.00 9.97 432 LEU A N 1
ATOM 755 C CA . LEU A 1 96 ? 40.842 38.308 6.921 1.00 10.22 432 LEU A CA 1
ATOM 756 C C . LEU A 1 96 ? 41.563 38.083 5.602 1.00 10.92 432 LEU A C 1
ATOM 757 O O 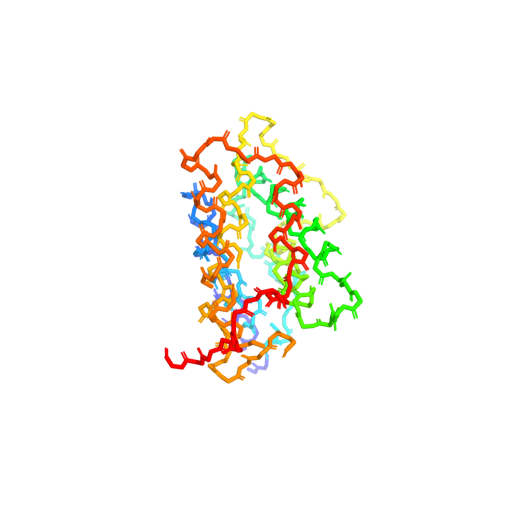. LEU A 1 96 ? 41.948 36.953 5.249 1.00 13.14 432 LEU A O 1
ATOM 762 N N . VAL A 1 97 ? 41.762 39.176 4.867 1.00 7.86 433 VAL A N 1
ATOM 763 C CA . VAL A 1 97 ? 42.326 39.110 3.541 1.00 9.97 433 VAL A CA 1
ATOM 764 C C . VAL A 1 97 ? 43.857 38.805 3.633 1.00 11.43 433 VAL A C 1
ATOM 765 O O . VAL A 1 97 ? 44.383 38.002 2.852 1.00 12.35 433 VAL A O 1
ATOM 769 N N . SER A 1 98 ? 44.531 39.490 4.524 1.00 10.95 434 SER A N 1
ATOM 770 C CA . SER A 1 98 ? 46.001 39.284 4.812 1.00 13.24 434 SER A CA 1
ATOM 771 C C . SER A 1 98 ? 46.218 37.823 5.206 1.00 14.06 434 SER A C 1
ATOM 772 O O . SER A 1 98 ? 47.257 37.250 4.813 1.00 14.10 434 SER A O 1
ATOM 775 N N . ALA A 1 99 ? 45.300 37.227 5.969 1.00 14.74 435 ALA A N 1
ATOM 776 C CA . ALA A 1 99 ? 45.423 35.812 6.321 1.00 15.20 435 ALA A CA 1
ATOM 777 C C . ALA A 1 99 ? 45.372 34.895 5.103 1.00 16.78 435 ALA A C 1
ATOM 778 O O . ALA A 1 99 ? 46.082 33.833 5.069 1.00 14.84 435 ALA A O 1
ATOM 780 N N . VAL A 1 100 ? 44.528 35.221 4.121 1.00 16.35 436 VAL A N 1
ATOM 781 C CA . VAL A 1 100 ? 44.554 34.544 2.836 1.00 17.10 436 VAL A CA 1
ATOM 782 C C . VAL A 1 100 ? 45.911 34.579 2.187 1.00 18.46 436 VAL A C 1
ATOM 783 O O . VAL A 1 100 ? 46.405 33.502 1.726 1.00 17.50 436 VAL A O 1
ATOM 787 N N . ASN A 1 101 ? 46.576 35.720 2.216 1.00 18.41 437 ASN A N 1
ATOM 788 C CA . ASN A 1 101 ? 47.869 35.904 1.634 1.00 20.35 437 ASN A CA 1
ATOM 789 C C . ASN A 1 101 ? 48.871 35.012 2.379 1.00 22.61 437 ASN A C 1
ATOM 790 O O . ASN A 1 101 ? 49.715 34.299 1.746 1.00 20.60 437 ASN A O 1
ATOM 795 N N . LYS A 1 102 ? 48.760 34.986 3.691 1.00 17.54 438 LYS A N 1
ATOM 796 C CA . LYS A 1 102 ? 49.719 34.223 4.538 1.00 18.90 438 LYS A CA 1
ATOM 797 C C . LYS A 1 102 ? 49.610 32.724 4.367 1.00 17.30 438 LYS A C 1
ATOM 798 O O . LYS A 1 102 ? 50.635 32.037 4.305 1.00 15.76 438 LYS A O 1
ATOM 812 N N . SER A 1 104 ? 48.370 31.181 1.767 1.00 15.89 440 SER A N 1
ATOM 813 C CA . SER A 1 104 ? 48.774 30.804 0.401 1.00 16.66 440 SER A CA 1
ATOM 814 C C . SER A 1 104 ? 50.297 30.822 0.246 1.00 17.64 440 SER A C 1
ATOM 815 O O . SER A 1 104 ? 50.876 29.887 -0.362 1.00 16.21 440 SER A O 1
ATOM 818 N N . ALA A 1 105 ? 50.945 31.845 0.763 1.00 18.24 441 ALA A N 1
ATOM 819 C CA . ALA A 1 105 ? 52.419 31.861 0.829 1.00 18.07 441 ALA A CA 1
ATOM 820 C C . ALA A 1 105 ? 52.993 30.671 1.616 1.00 17.40 441 ALA A C 1
ATOM 821 O O . ALA A 1 105 ? 54.047 30.103 1.211 1.00 19.71 441 ALA A O 1
ATOM 823 N N . PHE A 1 106 ? 52.331 30.276 2.699 1.00 14.73 442 PHE A N 1
ATOM 824 C CA . PHE A 1 106 ? 52.785 29.148 3.491 1.00 16.18 442 PHE A CA 1
ATOM 825 C C . PHE A 1 106 ? 52.796 27.877 2.586 1.00 15.25 442 PHE A C 1
ATOM 826 O O . PHE A 1 106 ? 53.706 27.109 2.634 1.00 17.94 442 PHE A O 1
ATOM 834 N N . PHE A 1 107 ? 51.736 27.651 1.864 1.00 15.21 443 PHE A N 1
ATOM 835 C CA . PHE A 1 107 ? 51.619 26.525 0.968 1.00 15.19 443 PHE A CA 1
ATOM 836 C C . PHE A 1 107 ? 52.768 26.553 0.009 1.00 15.34 443 PHE A C 1
ATOM 837 O O . PHE A 1 107 ? 53.413 25.490 -0.250 1.00 14.07 443 PHE A O 1
ATOM 853 N N . ASP A 1 109 ? 55.700 28.098 0.275 1.00 17.36 445 ASP A N 1
ATOM 854 C CA . ASP A 1 109 ? 56.951 28.011 0.959 1.00 18.24 445 ASP A CA 1
ATOM 855 C C . ASP A 1 109 ? 57.254 26.619 1.489 1.00 17.99 445 ASP A C 1
ATOM 856 O O . ASP A 1 109 ? 58.411 26.301 1.671 1.00 16.21 445 ASP A O 1
ATOM 861 N N . CYS A 1 110 ? 56.234 25.802 1.781 1.00 16.87 446 CYS A N 1
ATOM 862 C CA . CYS A 1 110 ? 56.416 24.390 2.056 1.00 17.41 446 CYS A CA 1
ATOM 863 C C . CYS A 1 110 ? 57.200 23.664 0.926 1.00 16.29 446 CYS A C 1
ATOM 864 O O . CYS A 1 110 ? 58.005 22.764 1.268 1.00 15.95 446 CYS A O 1
ATOM 867 N N . LYS A 1 111 ? 57.081 24.108 -0.315 1.00 18.30 447 LYS A N 1
ATOM 868 C CA . LYS A 1 111 ? 57.761 23.462 -1.442 1.00 19.96 447 LYS A CA 1
ATOM 869 C C . LYS A 1 111 ? 58.972 24.222 -1.934 1.00 23.11 447 LYS A C 1
ATOM 870 O O . LYS A 1 111 ? 60.025 23.650 -2.226 1.00 21.68 447 LYS A O 1
ATOM 876 N N . LEU A 1 112 ? 58.807 25.498 -2.153 1.00 25.22 448 LEU A N 1
ATOM 877 C CA A LEU A 1 112 ? 59.852 26.363 -2.620 0.70 27.30 448 LEU A CA 1
ATOM 878 C CA B LEU A 1 112 ? 59.879 26.333 -2.613 0.30 27.30 448 LEU A CA 1
ATOM 879 C C . LEU A 1 112 ? 60.569 26.935 -1.404 1.00 28.82 448 LEU A C 1
ATOM 880 O O . LEU A 1 112 ? 59.915 27.502 -0.501 1.00 30.81 448 LEU A O 1
ATOM 889 N N . SER A 1 113 ? 61.869 26.844 -1.355 1.00 31.95 449 SER A N 1
ATOM 890 C CA . SER A 1 113 ? 62.582 27.669 -0.353 1.00 35.89 449 SER A CA 1
ATOM 891 C C . SER A 1 113 ? 62.363 29.186 -0.621 1.00 39.45 449 SER A C 1
ATOM 892 O O . SER A 1 113 ? 62.609 29.631 -1.777 1.00 40.81 449 SER A O 1
ATOM 895 N N . PRO A 1 114 ? 61.944 29.992 0.420 1.00 43.20 450 PRO A N 1
ATOM 896 C CA . PRO A 1 114 ? 61.790 31.478 0.216 1.00 45.22 450 PRO A CA 1
ATOM 897 C C . PRO A 1 114 ? 63.089 32.244 -0.211 1.00 46.72 450 PRO A C 1
ATOM 898 O O . PRO A 1 114 ? 63.020 33.330 -0.776 1.00 46.43 450 PRO A O 1
ATOM 902 N N . ASN A 1 115 ? 64.239 31.650 0.079 1.00 48.44 451 ASN A N 1
ATOM 903 C CA . ASN A 1 115 ? 65.527 31.955 -0.528 1.00 49.86 451 ASN A CA 1
ATOM 904 C C . ASN A 1 115 ? 65.579 31.079 -1.842 1.00 49.74 451 ASN A C 1
ATOM 905 O O . ASN A 1 115 ? 66.039 29.902 -1.791 1.00 49.72 451 ASN A O 1
ATOM 910 N N . GLU A 1 116 ? 65.047 31.618 -2.961 1.00 49.19 452 GLU A N 1
ATOM 911 C CA . GLU A 1 116 ? 64.853 30.947 -4.332 1.00 48.85 452 GLU A CA 1
ATOM 912 C C . GLU A 1 116 ? 63.490 31.225 -5.006 1.00 47.08 452 GLU A C 1
ATOM 913 O O . GLU A 1 116 ? 62.518 31.501 -4.340 1.00 46.40 452 GLU A O 1
ATOM 919 N N . ARG A 1 117 ? 63.420 31.119 -6.326 1.00 45.85 453 ARG A N 1
ATOM 920 C CA . ARG A 1 117 ? 62.427 31.893 -7.087 1.00 45.67 453 ARG A CA 1
ATOM 921 C C . ARG A 1 117 ? 61.289 31.134 -7.785 1.00 42.99 453 ARG A C 1
ATOM 922 O O . ARG A 1 117 ? 61.482 30.129 -8.452 1.00 42.71 453 ARG A O 1
ATOM 930 N N . ALA A 1 118 ? 60.101 31.695 -7.647 1.00 40.27 454 ALA A N 1
ATOM 931 C CA . ALA A 1 118 ? 58.911 31.207 -8.311 1.00 38.84 454 ALA A CA 1
ATOM 932 C C . ALA A 1 118 ? 59.182 31.248 -9.805 1.00 37.21 454 ALA A C 1
ATOM 933 O O . ALA A 1 118 ? 59.907 32.121 -10.290 1.00 37.69 454 ALA A O 1
ATOM 935 N N . THR A 1 119 ? 58.593 30.293 -10.514 1.00 35.56 455 THR A N 1
ATOM 936 C CA . THR A 1 119 ? 58.704 30.162 -11.968 1.00 33.74 455 THR A CA 1
ATOM 937 C C . THR A 1 119 ? 57.272 30.135 -12.612 1.00 32.24 455 THR A C 1
ATOM 938 O O . THR A 1 119 ? 56.810 29.066 -13.100 1.00 29.88 455 THR A O 1
ATOM 942 N N . PRO A 1 120 ? 56.545 31.288 -12.565 1.00 30.54 456 PRO A N 1
ATOM 943 C CA . PRO A 1 120 ? 55.185 31.362 -13.085 1.00 29.39 456 PRO A CA 1
ATOM 944 C C . PRO A 1 120 ? 55.152 31.396 -14.587 1.00 29.10 456 PRO A C 1
ATOM 945 O O . PRO A 1 120 ? 56.070 31.896 -15.197 1.00 29.41 456 PRO A O 1
ATOM 949 N N . ASP A 1 121 ? 54.096 30.870 -15.175 1.00 29.26 457 ASP A N 1
ATOM 950 C CA . ASP A 1 121 ? 53.879 30.991 -16.605 1.00 29.09 457 ASP A CA 1
ATOM 951 C C . ASP A 1 121 ? 53.326 32.376 -16.881 1.00 30.59 457 ASP A C 1
ATOM 952 O O . ASP A 1 121 ? 52.171 32.637 -16.509 1.00 29.40 457 ASP A O 1
ATOM 957 N N . PRO A 1 122 ? 54.127 33.254 -17.554 1.00 32.50 458 PRO A N 1
ATOM 958 C CA . PRO A 1 122 ? 53.777 34.646 -17.818 1.00 33.56 458 PRO A CA 1
ATOM 959 C C . PRO A 1 122 ? 52.539 34.789 -18.686 1.00 34.00 458 PRO A C 1
ATOM 960 O O . PRO A 1 122 ? 51.972 35.854 -18.722 1.00 34.61 458 PRO A O 1
ATOM 964 N N . ASP A 1 123 ? 52.101 33.707 -19.328 1.00 34.85 459 ASP A N 1
ATOM 965 C CA . ASP A 1 123 ? 50.863 33.703 -20.125 1.00 35.13 459 ASP A CA 1
ATOM 966 C C . ASP A 1 123 ? 49.664 33.166 -19.436 1.00 34.03 459 ASP A C 1
ATOM 967 O O . ASP A 1 123 ? 48.612 33.221 -20.026 1.00 35.60 459 ASP A O 1
ATOM 972 N N . PHE A 1 124 ? 49.764 32.616 -18.228 1.00 33.01 460 PHE A N 1
ATOM 973 C CA . PHE A 1 124 ? 48.568 32.099 -17.586 1.00 32.10 460 PHE A CA 1
ATOM 974 C C . PHE A 1 124 ? 48.020 33.218 -16.712 1.00 33.30 460 PHE A C 1
ATOM 975 O O . PHE A 1 124 ? 48.616 33.564 -15.742 1.00 30.39 460 PHE A O 1
ATOM 983 N N . LYS A 1 125 ? 46.868 33.726 -17.055 1.00 33.84 461 LYS A N 1
ATOM 984 C CA . LYS A 1 125 ? 46.302 34.847 -16.304 1.00 35.37 461 LYS A CA 1
ATOM 985 C C . LYS A 1 125 ? 45.018 34.320 -15.716 1.00 33.52 461 LYS A C 1
ATOM 986 O O . LYS A 1 125 ? 44.274 33.683 -16.445 1.00 35.35 461 LYS A O 1
ATOM 992 N N . VAL A 1 126 ? 44.763 34.489 -14.423 1.00 31.05 462 VAL A N 1
ATOM 993 C CA . VAL A 1 126 ? 43.372 34.379 -13.959 1.00 28.73 462 VAL A CA 1
ATOM 994 C C . VAL A 1 126 ? 42.900 35.879 -13.732 1.00 24.59 462 VAL A C 1
ATOM 995 O O . VAL A 1 126 ? 43.695 36.759 -13.288 1.00 24.18 462 VAL A O 1
ATOM 999 N N . GLY A 1 127 ? 41.658 36.135 -14.113 1.00 21.27 463 GLY A N 1
ATOM 1000 C CA . GLY A 1 127 ? 41.019 37.442 -14.076 1.00 19.35 463 GLY A CA 1
ATOM 1001 C C . GLY A 1 127 ? 40.914 37.807 -12.579 1.00 17.51 463 GLY A C 1
ATOM 1002 O O . GLY A 1 127 ? 40.625 36.952 -11.692 1.00 15.04 463 GLY A O 1
ATOM 1003 N N . LYS A 1 128 ? 41.322 39.028 -12.302 1.00 16.62 464 LYS A N 1
ATOM 1004 C CA . LYS A 1 128 ? 41.328 39.569 -10.978 1.00 15.65 464 LYS A CA 1
ATOM 1005 C C . LYS A 1 128 ? 39.929 39.458 -10.300 1.00 12.94 464 LYS A C 1
ATOM 1006 O O . LYS A 1 128 ? 39.851 39.156 -9.084 1.00 10.33 464 LYS A O 1
ATOM 1012 N N . SER A 1 129 ? 38.879 39.686 -11.045 1.00 12.53 465 SER A N 1
ATOM 1013 C CA . SER A 1 129 ? 37.496 39.642 -10.450 1.00 13.08 465 SER A CA 1
ATOM 1014 C C . SER A 1 129 ? 37.179 38.227 -9.994 1.00 13.18 465 SER A C 1
ATOM 1015 O O . SER A 1 129 ? 36.583 38.049 -8.939 1.00 10.05 465 SER A O 1
ATOM 1018 N N . LYS A 1 130 ? 37.637 37.191 -10.727 1.00 12.08 466 LYS A N 1
ATOM 1019 C CA . LYS A 1 130 ? 37.455 35.831 -10.307 1.00 12.12 466 LYS A CA 1
ATOM 1020 C C . LYS A 1 130 ? 38.272 35.466 -9.090 1.00 9.87 466 LYS A C 1
ATOM 1021 O O . LYS A 1 130 ? 37.810 34.740 -8.198 1.00 10.51 466 LYS A O 1
ATOM 1027 N N . ILE A 1 131 ? 39.473 35.993 -8.982 1.00 9.90 467 ILE A N 1
ATOM 1028 C CA . ILE A 1 131 ? 40.283 35.760 -7.824 1.00 9.92 467 ILE A CA 1
ATOM 1029 C C . ILE A 1 131 ? 39.631 36.404 -6.581 1.00 9.25 467 ILE A C 1
ATOM 1030 O O . ILE A 1 131 ? 39.596 35.792 -5.541 1.00 9.01 467 ILE A O 1
ATOM 1035 N N . LEU A 1 132 ? 39.164 37.619 -6.725 1.00 7.12 468 LEU A N 1
ATOM 1036 C CA . LEU A 1 132 ? 38.583 38.368 -5.608 1.00 7.17 468 LEU A CA 1
ATOM 1037 C C . LEU A 1 132 ? 37.317 37.645 -5.126 1.00 7.83 468 LEU A C 1
ATOM 1038 O O . LEU A 1 132 ? 37.185 37.440 -3.887 1.00 8.83 468 LEU A O 1
ATOM 1043 N N . VAL A 1 133 ? 36.474 37.194 -6.026 1.00 8.77 469 VAL A N 1
ATOM 1044 C CA . VAL A 1 133 ? 35.291 36.418 -5.593 1.00 9.03 469 VAL A CA 1
ATOM 1045 C C . VAL A 1 133 ? 35.681 35.170 -4.853 1.00 9.28 469 VAL A C 1
ATOM 1046 O O . VAL A 1 133 ? 35.113 34.816 -3.825 1.00 9.10 469 VAL A O 1
ATOM 1050 N N . GLY A 1 134 ? 36.695 34.457 -5.373 1.00 10.14 470 GLY A N 1
ATOM 1051 C CA . GLY A 1 134 ? 37.214 33.293 -4.658 1.00 11.30 470 GLY A CA 1
ATOM 1052 C C . GLY A 1 134 ? 37.694 33.532 -3.220 1.00 9.55 470 GLY A C 1
ATOM 1053 O O . GLY A 1 134 ? 37.414 32.783 -2.291 1.00 9.74 470 GLY A O 1
ATOM 1054 N N . ILE A 1 135 ? 38.390 34.666 -3.051 1.00 8.85 471 ILE A N 1
ATOM 1055 C CA . ILE A 1 135 ? 38.816 35.086 -1.741 1.00 8.64 471 ILE A CA 1
ATOM 1056 C C . ILE A 1 135 ? 37.604 35.356 -0.827 1.00 7.40 471 ILE A C 1
ATOM 1057 O O . ILE A 1 135 ? 37.544 34.889 0.322 1.00 9.92 471 ILE A O 1
ATOM 1070 N N . GLN A 1 137 ? 34.580 34.247 -1.173 1.00 8.73 473 GLN A N 1
ATOM 1071 C CA A GLN A 1 137 ? 33.884 33.011 -0.930 0.50 9.96 473 GLN A CA 1
ATOM 1072 C CA B GLN A 1 137 ? 33.881 32.994 -0.914 0.50 11.37 473 GLN A CA 1
ATOM 1073 C C . GLN A 1 137 ? 34.527 32.186 0.216 1.00 10.77 473 GLN A C 1
ATOM 1074 O O . GLN A 1 137 ? 33.808 31.607 1.096 1.00 10.36 473 GLN A O 1
ATOM 1085 N N . PHE A 1 138 ? 35.845 32.066 0.165 1.00 10.70 474 PHE A N 1
ATOM 1086 C CA . PHE A 1 138 ? 36.637 31.460 1.254 1.00 8.80 474 PHE A CA 1
ATOM 1087 C C . PHE A 1 138 ? 36.341 32.150 2.580 1.00 9.64 474 PHE A C 1
ATOM 1088 O O . PHE A 1 138 ? 36.020 31.548 3.611 1.00 8.04 474 PHE A O 1
ATOM 1096 N N . ILE A 1 139 ? 36.486 33.450 2.598 1.00 9.91 475 ILE A N 1
ATOM 1097 C CA . ILE A 1 139 ? 36.209 34.173 3.862 1.00 9.52 475 ILE A CA 1
ATOM 1098 C C . ILE A 1 139 ? 34.795 33.919 4.383 1.00 8.60 475 ILE A C 1
ATOM 1099 O O . ILE A 1 139 ? 34.617 33.626 5.564 1.00 9.43 475 ILE A O 1
ATOM 1104 N N . LYS A 1 140 ? 33.779 33.994 3.530 1.00 9.79 476 LYS A N 1
ATOM 1105 C CA . LYS A 1 140 ? 32.409 33.806 3.908 1.00 11.24 476 LYS A CA 1
ATOM 1106 C C . LYS A 1 140 ? 32.257 32.379 4.485 1.00 14.65 476 LYS A C 1
ATOM 1107 O O . LYS A 1 140 ? 31.560 32.176 5.513 1.00 13.00 476 LYS A O 1
ATOM 1113 N N . ASP A 1 141 ? 32.872 31.398 3.828 1.00 13.64 477 ASP A N 1
ATOM 1114 C CA . ASP A 1 141 ? 32.582 29.962 4.184 1.00 15.70 477 ASP A CA 1
ATOM 1115 C C . ASP A 1 141 ? 33.239 29.608 5.494 1.00 16.27 477 ASP A C 1
ATOM 1116 O O . ASP A 1 141 ? 32.713 28.769 6.203 1.00 19.23 477 ASP A O 1
ATOM 1121 N N . VAL A 1 142 ? 34.335 30.254 5.841 1.00 14.59 478 VAL A N 1
ATOM 1122 C CA . VAL A 1 142 ? 35.025 29.952 7.084 1.00 15.99 478 VAL A CA 1
ATOM 1123 C C . VAL A 1 142 ? 34.725 30.846 8.232 1.00 15.65 478 VAL A C 1
ATOM 1124 O O . VAL A 1 142 ? 35.037 30.505 9.348 1.00 13.98 478 VAL A O 1
ATOM 1128 N N . ALA A 1 143 ? 33.953 31.900 7.991 1.00 13.64 479 ALA A N 1
ATOM 1129 C CA . ALA A 1 143 ? 33.713 32.882 9.023 1.00 13.28 479 ALA A CA 1
ATOM 1130 C C . ALA A 1 143 ? 32.805 32.293 10.055 1.00 14.68 479 ALA A C 1
ATOM 1131 O O . ALA A 1 143 ? 31.872 31.632 9.701 1.00 14.33 479 ALA A O 1
ATOM 1133 N N . ASP A 1 144 ? 33.015 32.638 11.315 1.00 15.82 480 ASP A N 1
ATOM 1134 C CA . ASP A 1 144 ? 31.951 32.398 12.293 1.00 18.30 480 ASP A CA 1
ATOM 1135 C C . ASP A 1 144 ? 30.691 33.120 11.986 1.00 17.74 480 ASP A C 1
ATOM 1136 O O . ASP A 1 144 ? 30.727 34.293 11.564 1.00 16.39 480 ASP A O 1
ATOM 1141 N N . PRO A 1 145 ? 29.538 32.464 12.166 1.00 18.12 481 PRO A N 1
ATOM 1142 C CA . PRO A 1 145 ? 28.291 33.089 11.793 1.00 18.55 481 PRO A CA 1
ATOM 1143 C C . PRO A 1 145 ? 27.889 34.370 12.530 1.00 18.28 481 PRO A C 1
ATOM 1144 O O . PRO A 1 145 ? 27.067 35.115 11.981 1.00 17.21 481 PRO A O 1
ATOM 1148 N N . THR A 1 146 ? 28.504 34.604 13.677 1.00 16.93 482 THR A N 1
ATOM 1149 C CA . THR A 1 146 ? 28.358 35.833 14.406 1.00 19.65 482 THR A CA 1
ATOM 1150 C C . THR A 1 146 ? 29.408 36.945 14.092 1.00 17.50 482 THR A C 1
ATOM 1151 O O . THR A 1 146 ? 29.196 38.083 14.515 1.00 20.78 482 THR A O 1
ATOM 1155 N N . SER A 1 147 ? 30.407 36.649 13.269 1.00 14.51 483 SER A N 1
ATOM 1156 C CA . SER A 1 147 ? 31.516 37.550 12.945 1.00 14.06 483 SER A CA 1
ATOM 1157 C C . SER A 1 147 ? 30.873 38.719 12.161 1.00 9.98 483 SER A C 1
ATOM 1158 O O . SER A 1 147 ? 29.932 38.533 11.374 1.00 9.01 483 SER A O 1
ATOM 1161 N N . LYS A 1 148 ? 31.479 39.881 12.374 1.00 9.51 484 LYS A N 1
ATOM 1162 C CA . LYS A 1 148 ? 31.088 41.134 11.798 1.00 8.19 484 LYS A CA 1
ATOM 1163 C C . LYS A 1 148 ? 32.337 41.858 11.232 1.00 7.50 484 LYS A C 1
ATOM 1164 O O . LYS A 1 148 ? 33.427 41.801 11.762 1.00 7.79 484 LYS A O 1
ATOM 1170 N N 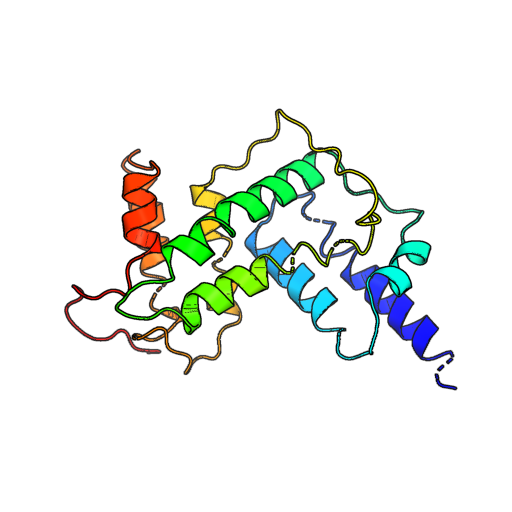. ILE A 1 149 ? 32.070 42.613 10.164 1.00 7.57 485 ILE A N 1
ATOM 1171 C CA . ILE A 1 149 ? 32.966 43.629 9.586 1.00 5.72 485 ILE A CA 1
ATOM 1172 C C . ILE A 1 149 ? 32.216 44.935 9.806 1.00 4.40 485 ILE A C 1
ATOM 1173 O O . ILE A 1 149 ? 31.086 45.164 9.314 1.00 4.77 485 ILE A O 1
ATOM 1178 N N . TRP A 1 150 ? 32.765 45.816 10.634 1.00 4.81 486 TRP A N 1
ATOM 1179 C CA . TRP A 1 150 ? 32.058 47.023 11.059 1.00 4.85 486 TRP A CA 1
ATOM 1180 C C . TRP A 1 150 ? 30.678 46.617 11.657 1.00 6.35 486 TRP A C 1
ATOM 1181 O O . TRP A 1 150 ? 30.669 45.727 12.482 1.00 6.15 486 TRP A O 1
ATOM 1200 N N . HIS A 1 152 ? 28.119 45.138 10.055 1.00 8.06 488 HIS A N 1
ATOM 1201 C CA . HIS A 1 152 ? 27.580 44.097 9.178 1.00 7.29 488 HIS A CA 1
ATOM 1202 C C . HIS A 1 152 ? 28.071 42.711 9.477 1.00 5.40 488 HIS A C 1
ATOM 1203 O O . HIS A 1 152 ? 29.241 42.454 9.665 1.00 5.76 488 HIS A O 1
ATOM 1210 N N . ASN A 1 153 ? 27.167 41.736 9.412 1.00 6.48 489 ASN A N 1
ATOM 1211 C CA . ASN A 1 153 ? 27.572 40.337 9.425 1.00 6.04 489 ASN A CA 1
ATOM 1212 C C . ASN A 1 153 ? 28.558 40.050 8.278 1.00 8.07 489 ASN A C 1
ATOM 1213 O O . ASN A 1 153 ? 28.298 40.476 7.138 1.00 6.35 489 ASN A O 1
ATOM 1218 N N . THR A 1 154 ? 29.642 39.423 8.595 1.00 6.45 490 THR A N 1
ATOM 1219 C CA . THR A 1 154 ? 30.752 39.164 7.661 1.00 7.29 490 THR A CA 1
ATOM 1220 C C . THR A 1 154 ? 30.298 38.322 6.475 1.00 8.11 490 THR A C 1
ATOM 1221 O O . THR A 1 154 ? 30.575 38.696 5.336 1.00 7.70 490 THR A O 1
ATOM 1225 N N . LYS A 1 155 ? 29.639 37.206 6.704 1.00 8.95 491 LYS A N 1
ATOM 1226 C CA . LYS A 1 155 ? 29.075 36.389 5.613 1.00 8.05 491 LYS A CA 1
ATOM 1227 C C . LYS A 1 155 ? 28.181 37.194 4.734 1.00 6.95 491 LYS A C 1
ATOM 1228 O O . LYS A 1 155 ? 28.312 37.154 3.498 1.00 7.68 491 LYS A O 1
ATOM 1234 N N . ALA A 1 156 ? 27.243 37.974 5.263 1.00 6.16 492 ALA A N 1
ATOM 1235 C CA . ALA A 1 156 ? 26.363 38.685 4.481 1.00 6.51 492 ALA A CA 1
ATOM 1236 C C . ALA A 1 156 ? 27.118 39.776 3.670 1.00 5.94 492 ALA A C 1
ATOM 1237 O O . ALA A 1 156 ? 26.745 40.088 2.537 1.00 5.84 492 ALA A O 1
ATOM 1239 N N . LEU A 1 157 ? 28.056 40.446 4.282 1.00 6.35 493 LEU A N 1
ATOM 1240 C CA . LEU A 1 157 ? 28.818 41.503 3.557 1.00 5.62 493 LEU A CA 1
ATOM 1241 C C . LEU A 1 157 ? 29.676 40.870 2.442 1.00 5.30 493 LEU A C 1
ATOM 1242 O O . LEU A 1 157 ? 29.729 41.468 1.309 1.00 5.36 493 LEU A O 1
ATOM 1255 N N . ASN A 1 159 ? 28.690 38.193 0.767 1.00 8.70 495 ASN A N 1
ATOM 1256 C CA . ASN A 1 159 ? 27.688 37.936 -0.292 1.00 8.12 495 ASN A CA 1
ATOM 1257 C C . ASN A 1 159 ? 27.352 39.219 -1.046 1.00 7.59 495 ASN A C 1
ATOM 1258 O O . ASN A 1 159 ? 27.183 39.196 -2.266 1.00 8.71 495 ASN A O 1
ATOM 1263 N N . HIS A 1 160 ? 27.222 40.327 -0.340 1.00 5.74 496 HIS A N 1
ATOM 1264 C CA . HIS A 1 160 ? 26.960 41.598 -0.939 1.00 6.63 496 HIS A CA 1
ATOM 1265 C C . HIS A 1 160 ? 28.069 42.019 -1.944 1.00 4.89 496 HIS A C 1
ATOM 1266 O O . HIS A 1 160 ? 27.791 42.429 -3.086 1.00 6.09 496 HIS A O 1
ATOM 1273 N N . LYS A 1 161 ? 29.310 41.850 -1.521 1.00 6.88 497 LYS A N 1
ATOM 1274 C CA . LYS A 1 161 ? 30.471 42.237 -2.373 1.00 6.20 497 LYS A CA 1
ATOM 1275 C C . LYS A 1 161 ? 30.629 41.270 -3.532 1.00 5.74 497 LYS A C 1
ATOM 1276 O O . LYS A 1 161 ? 30.975 41.708 -4.627 1.00 6.58 497 LYS A O 1
ATOM 1282 N N . ILE A 1 162 ? 30.370 39.983 -3.311 1.00 4.73 498 ILE A N 1
ATOM 1283 C CA . ILE A 1 162 ? 30.408 39.010 -4.379 1.00 6.03 498 ILE A CA 1
ATOM 1284 C C . ILE A 1 162 ? 29.390 39.393 -5.452 1.00 9.59 498 ILE A C 1
ATOM 1285 O O . ILE A 1 162 ? 29.746 39.436 -6.717 1.00 6.83 498 ILE A O 1
ATOM 1290 N N . ALA A 1 163 ? 28.161 39.678 -5.019 1.00 7.69 499 ALA A N 1
ATOM 1291 C CA . ALA A 1 163 ? 27.156 40.146 -5.972 1.00 9.36 499 ALA A CA 1
ATOM 1292 C C . ALA A 1 163 ? 27.544 41.410 -6.729 1.00 9.63 499 ALA A C 1
ATOM 1293 O O . ALA A 1 163 ? 27.314 41.491 -7.984 1.00 8.19 499 ALA A O 1
ATOM 1295 N N . ALA A 1 164 ? 28.175 42.357 -6.012 1.00 7.23 500 ALA A N 1
ATOM 1296 C CA . ALA A 1 164 ? 28.585 43.605 -6.617 1.00 5.91 500 ALA A CA 1
ATOM 1297 C C . ALA A 1 164 ? 29.581 43.321 -7.752 1.00 5.23 500 ALA A C 1
ATOM 1298 O O . ALA A 1 164 ? 29.399 43.951 -8.833 1.00 8.52 500 ALA A O 1
ATOM 1300 N N . ILE A 1 165 ? 30.579 42.491 -7.470 1.00 7.06 501 ILE A N 1
ATOM 1301 C CA . ILE A 1 165 ? 31.622 42.107 -8.476 1.00 6.27 501 ILE A CA 1
ATOM 1302 C C . ILE A 1 165 ? 30.993 41.350 -9.668 1.00 8.54 501 ILE A C 1
ATOM 1303 O O . ILE A 1 165 ? 31.229 41.772 -10.807 1.00 8.38 501 ILE A O 1
ATOM 1308 N N . GLN A 1 166 ? 30.103 40.413 -9.415 1.00 8.12 502 GLN A N 1
ATOM 1309 C CA . GLN A 1 166 ? 29.398 39.722 -10.504 1.00 8.08 502 GLN A CA 1
ATOM 1310 C C . GLN A 1 166 ? 28.588 40.689 -11.368 1.00 9.34 502 GLN A C 1
ATOM 1311 O O . GLN A 1 166 ? 28.552 40.474 -12.567 1.00 9.61 502 GLN A O 1
ATOM 1317 N N . LYS A 1 167 ? 27.896 41.711 -10.820 1.00 9.93 503 LYS A N 1
ATOM 1318 C CA . LYS A 1 167 ? 27.178 42.713 -11.570 1.00 10.73 503 LYS A CA 1
ATOM 1319 C C . LYS A 1 167 ? 28.119 43.539 -12.467 1.00 10.78 503 LYS A C 1
ATOM 1320 O O . LYS A 1 167 ? 27.803 43.771 -13.639 1.00 8.65 503 LYS A O 1
ATOM 1326 N N . LEU A 1 168 ? 29.238 43.942 -11.922 1.00 9.81 504 LEU A N 1
ATOM 1327 C CA . LEU A 1 168 ? 30.310 44.574 -12.741 1.00 9.38 504 LEU A CA 1
ATOM 1328 C C . LEU A 1 168 ? 30.771 43.634 -13.893 1.00 9.38 504 LEU A C 1
ATOM 1329 O O . LEU A 1 168 ? 30.933 44.129 -15.030 1.00 10.09 504 LEU A O 1
ATOM 1334 N N . GLU A 1 169 ? 30.938 42.334 -13.636 1.00 8.68 505 GLU A N 1
ATOM 1335 C CA . GLU A 1 169 ? 31.298 41.427 -14.682 1.00 9.40 505 GLU A CA 1
ATOM 1336 C C . GLU A 1 169 ? 30.276 41.370 -15.773 1.00 10.90 505 GLU A C 1
ATOM 1337 O O . GLU A 1 169 ? 30.633 41.448 -16.960 1.00 8.52 505 GLU A O 1
ATOM 1343 N N . ARG A 1 170 ? 29.020 41.201 -15.384 1.00 10.32 506 ARG A N 1
ATOM 1344 C CA A ARG A 1 170 ? 27.947 41.140 -16.389 0.70 11.02 506 ARG A CA 1
ATOM 1345 C CA B ARG A 1 170 ? 27.872 41.176 -16.316 0.30 10.92 506 ARG A CA 1
ATOM 1346 C C . ARG A 1 170 ? 27.812 42.375 -17.237 1.00 10.58 506 ARG A C 1
ATOM 1347 O O . ARG A 1 170 ? 27.494 42.232 -18.449 1.00 12.22 506 ARG A O 1
ATOM 1362 N N . SER A 1 171 ? 28.006 43.547 -16.674 1.00 9.74 507 SER A N 1
ATOM 1363 C CA . SER A 1 171 ? 27.910 44.788 -17.394 1.00 11.36 507 SER A CA 1
ATOM 1364 C C . SER A 1 171 ? 29.254 45.207 -18.112 1.00 10.19 507 SER A C 1
ATOM 1365 O O . SER A 1 171 ? 29.240 46.250 -18.747 1.00 10.49 507 SER A O 1
ATOM 1368 N N . ASN A 1 172 ? 30.242 44.349 -18.061 1.00 8.05 508 ASN A N 1
ATOM 1369 C CA . ASN A 1 172 ? 31.624 44.519 -18.531 1.00 7.09 508 ASN A CA 1
ATOM 1370 C C . ASN A 1 172 ? 32.161 45.867 -18.046 1.00 7.25 508 ASN A C 1
ATOM 1371 O O . ASN A 1 172 ? 32.546 46.717 -18.857 1.00 6.83 508 ASN A O 1
ATOM 1376 N N . ASN A 1 173 ? 32.110 46.100 -16.753 1.00 7.73 509 ASN A N 1
ATOM 1377 C CA . ASN A 1 173 ? 32.523 47.339 -16.137 1.00 9.11 509 ASN A CA 1
ATOM 1378 C C . ASN A 1 173 ? 33.447 47.053 -14.999 1.00 9.62 509 ASN A C 1
ATOM 1379 O O . ASN A 1 173 ? 33.480 47.815 -14.007 1.00 9.83 509 ASN A O 1
ATOM 1384 N N . VAL A 1 174 ? 34.253 45.983 -15.124 1.00 9.41 510 VAL A N 1
ATOM 1385 C CA . VAL A 1 174 ? 35.287 45.697 -14.174 1.00 8.47 510 VAL A CA 1
ATOM 1386 C C . VAL A 1 174 ? 36.530 46.499 -14.507 1.00 11.21 510 VAL A C 1
ATOM 1387 O O . VAL A 1 174 ? 37.118 46.310 -15.584 1.00 9.49 510 VAL A O 1
ATOM 1391 N N . ASN A 1 175 ? 36.973 47.338 -13.577 1.00 8.18 511 ASN A N 1
ATOM 1392 C CA . ASN A 1 175 ? 38.306 48.010 -13.681 1.00 10.62 511 ASN A CA 1
ATOM 1393 C C . ASN A 1 175 ? 38.762 48.307 -12.260 1.00 11.13 511 ASN A C 1
ATOM 1394 O O . ASN A 1 175 ? 38.004 48.006 -11.308 1.00 9.63 511 ASN A O 1
ATOM 1399 N N . ASP A 1 176 ? 39.997 48.777 -12.084 1.00 11.03 512 ASP A N 1
ATOM 1400 C CA . ASP A 1 176 ? 40.462 48.988 -10.733 1.00 13.00 512 ASP A CA 1
ATOM 1401 C C . ASP A 1 176 ? 39.696 50.013 -9.933 1.00 10.27 512 ASP A C 1
ATOM 1402 O O . ASP A 1 176 ? 39.669 49.868 -8.665 1.00 9.99 512 ASP A O 1
ATOM 1407 N N . GLU A 1 177 ? 38.992 50.935 -10.563 1.00 9.66 513 GLU A N 1
ATOM 1408 C CA . GLU A 1 177 ? 38.181 51.897 -9.868 1.00 10.51 513 GLU A CA 1
ATOM 1409 C C . GLU A 1 177 ? 36.883 51.308 -9.370 1.00 11.98 513 GLU A C 1
ATOM 1410 O O . GLU A 1 177 ? 36.508 51.485 -8.226 1.00 9.75 513 GLU A O 1
ATOM 1416 N N . THR A 1 178 ? 36.207 50.570 -10.238 1.00 8.69 514 THR A N 1
ATOM 1417 C CA . THR A 1 178 ? 34.985 49.914 -9.799 1.00 9.14 514 THR A CA 1
ATOM 1418 C C . THR A 1 178 ? 35.240 48.856 -8.748 1.00 7.63 514 THR A C 1
ATOM 1419 O O . THR A 1 178 ? 34.442 48.689 -7.827 1.00 7.89 514 THR A O 1
ATOM 1423 N N . LEU A 1 179 ? 36.331 48.116 -8.899 1.00 6.88 515 LEU A N 1
ATOM 1424 C CA . LEU A 1 179 ? 36.744 47.135 -7.947 1.00 6.47 515 LEU A CA 1
ATOM 1425 C C . LEU A 1 179 ? 37.120 47.804 -6.647 1.00 7.55 515 LEU A C 1
ATOM 1426 O O . LEU A 1 179 ? 36.684 47.302 -5.590 1.00 6.90 515 LEU A O 1
ATOM 1431 N N . GLU A 1 180 ? 37.887 48.904 -6.670 1.00 6.13 516 GLU A N 1
ATOM 1432 C CA . GLU A 1 180 ? 38.231 49.504 -5.387 1.00 6.58 516 GLU A CA 1
ATOM 1433 C C . GLU A 1 180 ? 36.958 49.896 -4.598 1.00 6.07 516 GLU A C 1
ATOM 1434 O O . GLU A 1 180 ? 36.980 49.882 -3.344 1.00 7.71 516 GLU A O 1
ATOM 1440 N N . SER A 1 181 ? 36.002 50.368 -5.336 1.00 6.38 517 SER A N 1
ATOM 1441 C CA . SER A 1 181 ? 34.705 50.800 -4.696 1.00 8.20 517 SER A CA 1
ATOM 1442 C C . SER A 1 181 ? 34.108 49.643 -3.882 1.00 7.13 517 SER A C 1
ATOM 1443 O O . SER A 1 181 ? 33.668 49.876 -2.732 1.00 11.87 517 SER A O 1
ATOM 1446 N N . VAL A 1 182 ? 34.164 48.462 -4.372 1.00 5.05 518 VAL A N 1
ATOM 1447 C CA . VAL A 1 182 ? 33.683 47.250 -3.660 1.00 6.52 518 VAL A CA 1
ATOM 1448 C C . VAL A 1 182 ? 34.594 46.785 -2.582 1.00 8.47 518 VAL A C 1
ATOM 1449 O O . VAL A 1 182 ? 34.158 46.623 -1.444 1.00 6.74 518 VAL A O 1
ATOM 1453 N N . LEU A 1 183 ? 35.909 46.793 -2.869 1.00 4.52 519 LEU A N 1
ATOM 1454 C CA . LEU A 1 183 ? 36.836 46.373 -1.866 1.00 5.30 519 LEU A CA 1
ATOM 1455 C C . LEU A 1 183 ? 36.969 47.249 -0.625 1.00 3.63 519 LEU A C 1
ATOM 1456 O O . LEU A 1 183 ? 37.127 46.675 0.451 1.00 5.33 519 LEU A O 1
ATOM 1461 N N . SER A 1 184 ? 36.829 48.562 -0.781 1.00 4.06 520 SER A N 1
ATOM 1462 C CA . SER A 1 184 ? 36.970 49.480 0.268 1.00 3.76 520 SER A CA 1
ATOM 1463 C C . SER A 1 184 ? 35.600 49.677 1.017 1.00 5.99 520 SER A C 1
ATOM 1464 O O . SER A 1 184 ? 35.602 50.133 2.154 1.00 7.01 520 SER A O 1
ATOM 1467 N N . SER A 1 185 ? 34.504 49.218 0.437 1.00 5.68 521 SER A N 1
ATOM 1468 C CA . SER A 1 185 ? 33.195 49.528 1.075 1.00 5.02 521 SER A CA 1
ATOM 1469 C C . SER A 1 185 ? 33.052 48.759 2.385 1.00 4.71 521 SER A C 1
ATOM 1470 O O . SER A 1 185 ? 33.376 47.592 2.483 1.00 6.10 521 SER A O 1
ATOM 1473 N N . LYS A 1 186 ? 32.365 49.372 3.345 1.00 2.87 522 LYS A N 1
ATOM 1474 C CA . LYS A 1 186 ? 31.863 48.678 4.522 1.00 3.02 522 LYS A CA 1
ATOM 1475 C C . LYS A 1 186 ? 30.275 48.791 4.491 1.00 5.94 522 LYS A C 1
ATOM 1476 O O . LYS A 1 186 ? 29.652 48.771 5.548 1.00 5.59 522 LYS A O 1
ATOM 1482 N N . GLY A 1 187 ? 29.681 48.852 3.291 1.00 4.91 523 GLY A N 1
ATOM 1483 C CA . GLY A 1 187 ? 28.232 48.943 3.191 1.00 6.79 523 GLY A CA 1
ATOM 1484 C C . GLY A 1 187 ? 27.661 50.113 3.952 1.00 7.10 523 GLY A C 1
ATOM 1485 O O . GLY A 1 187 ? 26.512 50.060 4.443 1.00 6.48 523 GLY A O 1
ATOM 1486 N N . GLU A 1 188 ? 28.365 51.249 3.946 1.00 4.39 524 GLU A N 1
ATOM 1487 C CA . GLU A 1 188 ? 27.949 52.387 4.694 1.00 5.88 524 GLU A CA 1
ATOM 1488 C C . GLU A 1 188 ? 26.665 53.034 4.136 1.00 4.35 524 GLU A C 1
ATOM 1489 O O . GLU A 1 188 ? 25.997 53.742 4.882 1.00 5.86 524 GLU A O 1
ATOM 1495 N N . ASN A 1 189 ? 26.308 52.769 2.892 1.00 6.05 525 ASN A N 1
ATOM 1496 C CA . ASN A 1 189 ? 25.153 53.330 2.250 1.00 7.77 525 ASN A CA 1
ATOM 1497 C C . ASN A 1 189 ? 24.048 52.344 2.093 1.00 7.86 525 ASN A C 1
ATOM 1498 O O . ASN A 1 189 ? 23.135 52.612 1.275 1.00 9.31 525 ASN A O 1
ATOM 1503 N N . LEU A 1 190 ? 24.078 51.224 2.784 1.00 8.25 526 LEU A N 1
ATOM 1504 C CA . LEU A 1 190 ? 23.024 50.244 2.711 1.00 8.02 526 LEU A CA 1
ATOM 1505 C C . LEU A 1 190 ? 21.852 50.737 3.625 1.00 10.61 526 LEU A C 1
ATOM 1506 O O . LEU A 1 190 ? 22.092 51.675 4.433 1.00 9.60 526 LEU A O 1
ATOM 1511 N N A SER A 1 191 ? 20.651 50.204 3.412 0.50 6.70 527 SER A N 1
ATOM 1512 C CA . SER A 1 191 ? 19.547 50.732 4.155 1.00 13.03 527 SER A CA 1
ATOM 1513 C C . SER A 1 191 ? 19.427 50.201 5.593 1.00 13.56 527 SER A C 1
ATOM 1514 O O . SER A 1 191 ? 18.769 50.850 6.395 1.00 12.75 527 SER A O 1
ATOM 1517 N N . GLU A 1 192 ? 20.097 49.094 5.959 1.00 10.61 528 GLU A N 1
ATOM 1518 C CA . GLU A 1 192 ? 20.188 48.635 7.277 1.00 14.38 528 GLU A CA 1
ATOM 1519 C C . GLU A 1 192 ? 21.398 47.764 7.445 1.00 12.15 528 GLU A C 1
ATOM 1520 O O . GLU A 1 192 ? 21.996 47.361 6.495 1.00 12.09 528 GLU A O 1
ATOM 1526 N N . TYR A 1 193 ? 21.667 47.361 8.652 1.00 10.76 529 TYR A N 1
ATOM 1527 C CA . TYR A 1 193 ? 22.833 46.542 8.937 1.00 13.37 529 TYR A CA 1
ATOM 1528 C C . TYR A 1 193 ? 22.483 45.155 8.456 1.00 15.51 529 TYR A C 1
ATOM 1529 O O . TYR A 1 193 ? 21.333 44.656 8.649 1.00 15.52 529 TYR A O 1
ATOM 1538 N N . LEU A 1 194 ? 23.447 44.500 7.852 1.00 13.85 530 LEU A N 1
ATOM 1539 C CA . LEU A 1 194 ? 23.302 43.148 7.318 1.00 13.41 530 LEU A CA 1
ATOM 1540 C C . LEU A 1 194 ? 23.363 42.128 8.444 1.00 15.01 530 LEU A C 1
ATOM 1541 O O . LEU A 1 194 ? 24.239 42.139 9.308 1.00 12.96 530 LEU A O 1
ATOM 1546 N N . SER A 1 195 ? 22.397 41.210 8.467 1.00 20.93 531 SER A N 1
ATOM 1547 C CA . SER A 1 195 ? 22.378 40.199 9.551 1.00 23.26 531 SER A CA 1
ATOM 1548 C C . SER A 1 195 ? 22.743 38.818 9.052 1.00 26.61 531 SER A C 1
ATOM 1549 O O . SER A 1 195 ? 22.705 38.544 7.846 1.00 24.74 531 SER A O 1
ATOM 1552 N N . TYR A 1 196 ? 23.038 37.965 10.051 1.00 30.64 532 TYR A N 1
ATOM 1553 C CA . TYR A 1 196 ? 23.399 36.549 9.868 1.00 34.38 532 TYR A CA 1
ATOM 1554 C C . TYR A 1 196 ? 22.232 35.959 9.123 1.00 37.22 532 TYR A C 1
ATOM 1555 O O . TYR A 1 196 ? 22.384 35.518 8.004 1.00 37.49 532 TYR A O 1
ATOM 1557 N N . LYS A 1 197 ? 21.054 36.012 9.737 1.00 40.29 533 LYS A N 1
ATOM 1558 C CA . LYS A 1 197 ? 19.806 35.600 9.054 1.00 43.47 533 LYS A CA 1
ATOM 1559 C C . LYS A 1 197 ? 20.098 34.683 7.818 1.00 44.94 533 LYS A C 1
ATOM 1560 O O . LYS A 1 197 ? 20.149 35.162 6.651 1.00 48.15 533 LYS A O 1
#

Organism: Legionella pneumophila subsp. pneumophila (strain Philadelphia 1 / ATCC 33152 / DSM 7513) (NCBI:txid272624)

Solvent-accessible surface area: 10823 Å² total

GO terms:
  GO:0070273 phosphatidylinositol-4-phosphate binding (F, IDA)
  GO:0070733 AMPylase activity (F, IDA)
  GO:0005515 protein binding (F, IPI)
  GO:0006612 protein targeting to membrane (P, IMP)

InterPro domains:
  IPR028057 DrrA phosphatidylinositol 4-phosphate binding domain [PF14860] (539-640)
  IPR033784 SidM, Rab1-activation domain, Legionella pneumophila [cd11689] (340-525)
  IPR038346 DrrA, PI4P binding domain superfamily [G3DSA:1.20.1280.280] (563-647)
  IPR048717 SidM, N-terminal domain [PF20879] (34-317)
  IPR048718 SidM, Rab1-activation domain [PF20851] (337-532)

Secondary structure (DSSP, 8-state):
---HHHHHHHHHHHHHHHHH--TT--HHHHHHHHHHHHH--TT---HHHHGGGGTT----HHHHHHHHHHHHHHHHHHHHT--SS--SHHHHHHHHHH-------SS-SSS-----TT----HHHHHHH--HHHHHS-TT-B---BTTT--HHHHHHHHHHHTT--SHHHHHHHHH---TTSSS-----

CATH classification: 1.20.1260.70

B-factor: mean 18.48, std 10.67, range [2.0, 67.27]

Foldseek 3Di:
DLVVLVVLLVVLVVLLVQLLVCVVVQQLSNLVSVVVSVVSVVSPDALVSQQVVCPVPDRDLSSLQSLVLLLVLLVVLLVLQCDPLHNPDRNVLSVVSNCSVRNCSHDVPVDDRRHDPPNHDDSLVNVLSSPNCLVPDDLCDADNAGPNQLCVLNVQSVVCVVVVNDDPVSNSCSSHDRCPVPPDGHHSD

Radius of gyration: 17.92 Å; Cα contacts (8 Å, |Δi|>4): 233; chains: 1; bounding box: 46×46×41 Å

Nearest PDB structures (foldseek):
  5o74-assembly4_G  TM=9.872E-01  e=1.273E-21  Legionella pneumophila
  3jza-assembly1_B  TM=9.769E-01  e=2.701E-21  Legionella pneumophila subsp. pneumophila str. Philadelphia 1
  3n6o-assembly2_B  TM=9.580E-01  e=7.989E-20  Legionella pneumophila subsp. pneumophila str. Philadelphia 1
  3l0i-assembly2_C  TM=9.722E-01  e=1.778E-19  Legionella pneumophila
  3l0i-assembly1_A  TM=9.540E-01  e=6.330E-19  Legionella pneumophila